Protein AF-A0A7S1YBS1-F1 (afdb_monomer)

Structure (mmCIF, N/CA/C/O backbone):
data_AF-A0A7S1YBS1-F1
#
_entry.id   AF-A0A7S1YBS1-F1
#
loop_
_atom_site.group_PDB
_atom_site.id
_atom_site.type_symbol
_atom_site.label_atom_id
_atom_site.label_alt_id
_atom_site.label_comp_id
_atom_site.label_asym_id
_atom_site.label_entity_id
_atom_site.label_seq_id
_atom_site.pdbx_PDB_ins_code
_atom_site.Cartn_x
_atom_site.Cartn_y
_atom_site.Cartn_z
_atom_site.occupancy
_atom_site.B_iso_or_equiv
_atom_site.auth_seq_id
_atom_site.auth_comp_id
_atom_site.auth_asym_id
_atom_site.auth_atom_id
_atom_site.pdbx_PDB_model_num
ATOM 1 N N . ASP A 1 1 ? -10.126 16.199 23.081 1.00 62.16 1 ASP A N 1
ATOM 2 C CA . ASP A 1 1 ? -11.192 16.786 23.922 1.00 62.16 1 ASP A CA 1
ATOM 3 C C . ASP A 1 1 ? -12.443 17.232 23.182 1.00 62.16 1 ASP A C 1
ATOM 5 O O . ASP A 1 1 ? -13.528 16.814 23.570 1.00 62.16 1 ASP A O 1
ATOM 9 N N . GLU A 1 2 ? -12.344 17.988 22.087 1.00 77.50 2 GLU A N 1
ATOM 10 C CA . GLU A 1 2 ? -13.529 18.513 21.382 1.00 77.50 2 GLU A CA 1
ATOM 11 C C . GLU A 1 2 ? -14.494 17.425 20.851 1.00 77.50 2 GLU A C 1
ATOM 13 O O . GLU A 1 2 ? -15.697 17.479 21.113 1.00 77.50 2 GLU A O 1
ATOM 18 N N . LEU A 1 3 ? -13.984 16.370 20.198 1.00 76.38 3 LEU A N 1
ATOM 19 C CA . LEU A 1 3 ? -14.810 15.254 19.695 1.00 76.38 3 LEU A CA 1
ATOM 20 C C . LEU A 1 3 ? -15.561 14.511 20.813 1.00 76.38 3 LEU A C 1
ATOM 22 O O . LEU A 1 3 ? -16.724 14.143 20.644 1.00 76.38 3 LEU A O 1
ATOM 26 N N . LEU A 1 4 ? -14.922 14.324 21.974 1.00 79.12 4 LEU A N 1
ATOM 27 C CA . LEU A 1 4 ? -15.530 13.677 23.143 1.00 79.12 4 LEU A CA 1
ATOM 28 C C . LEU A 1 4 ? -16.671 14.523 23.720 1.00 79.12 4 LEU A C 1
ATOM 30 O O . LEU A 1 4 ? -17.701 13.979 24.137 1.00 79.12 4 LEU A O 1
ATOM 34 N N . ALA A 1 5 ? -16.505 15.848 23.727 1.00 81.75 5 ALA A N 1
ATOM 35 C CA . ALA A 1 5 ? -17.531 16.780 24.173 1.00 81.75 5 ALA A CA 1
ATOM 36 C C . ALA A 1 5 ? -18.753 16.761 23.240 1.00 81.75 5 ALA A C 1
ATOM 38 O O . ALA A 1 5 ? -19.890 16.735 23.721 1.00 81.75 5 ALA A O 1
ATOM 39 N N . ILE A 1 6 ? -18.537 16.711 21.919 1.00 83.06 6 ILE A N 1
ATOM 40 C CA . ILE A 1 6 ? -19.622 16.617 20.929 1.00 83.06 6 ILE A CA 1
ATOM 41 C C . ILE A 1 6 ? -20.368 15.280 21.067 1.00 83.06 6 ILE A C 1
ATOM 43 O O . ILE A 1 6 ? -21.594 15.286 21.195 1.00 83.06 6 ILE A O 1
ATOM 47 N N . LEU A 1 7 ? -19.652 14.149 21.147 1.00 82.94 7 LEU A N 1
ATOM 48 C CA . LEU A 1 7 ? -20.238 12.817 21.386 1.00 82.94 7 LEU A CA 1
ATOM 49 C C . LEU A 1 7 ? -21.086 12.776 22.656 1.00 82.94 7 LEU A C 1
ATOM 51 O O . LEU A 1 7 ? -22.214 12.292 22.642 1.00 82.94 7 LEU A O 1
ATOM 55 N N . THR A 1 8 ? -20.563 13.318 23.757 1.00 84.69 8 THR A N 1
ATOM 56 C CA . THR A 1 8 ? -21.268 13.326 25.046 1.00 84.69 8 THR A CA 1
ATOM 57 C C . THR A 1 8 ? -22.555 14.144 24.978 1.00 84.69 8 THR A C 1
ATOM 59 O O . THR A 1 8 ? -23.583 13.722 25.507 1.00 84.69 8 THR A O 1
ATOM 62 N N . ARG A 1 9 ? -22.521 15.300 24.309 1.00 87.12 9 ARG A N 1
ATOM 63 C CA . ARG A 1 9 ? -23.701 16.147 24.108 1.00 87.12 9 ARG A CA 1
ATOM 64 C C . ARG A 1 9 ? -24.752 15.440 23.257 1.00 87.12 9 ARG A C 1
ATOM 66 O O . ARG A 1 9 ? -25.933 15.497 23.583 1.00 87.12 9 ARG A O 1
ATOM 73 N N . LYS A 1 10 ? -24.319 14.749 22.201 1.00 86.88 10 LYS A N 1
ATOM 74 C CA . LYS A 1 10 ? -25.218 14.054 21.281 1.00 86.88 10 LYS A CA 1
ATOM 75 C C . LYS A 1 10 ? -25.865 12.823 21.913 1.00 86.88 10 LYS A C 1
ATOM 77 O O . LYS A 1 10 ? -27.074 12.667 21.794 1.00 86.88 10 LYS A O 1
ATOM 82 N N . ALA A 1 11 ? -25.096 12.021 22.648 1.00 86.38 11 ALA A N 1
ATOM 83 C CA . ALA A 1 11 ? -25.620 10.889 23.407 1.00 86.38 11 ALA A CA 1
ATOM 84 C C . ALA A 1 11 ? -26.696 11.330 24.412 1.00 86.38 11 ALA A C 1
ATOM 86 O O . ALA A 1 11 ? -27.777 10.751 24.448 1.00 86.38 11 ALA A O 1
ATOM 87 N N . ARG A 1 12 ? -26.449 12.428 25.146 1.00 86.81 12 ARG A N 1
ATOM 88 C CA . ARG A 1 12 ? -27.447 13.028 26.049 1.00 86.81 12 ARG A CA 1
ATOM 89 C C . ARG A 1 12 ? -28.711 13.481 25.317 1.00 86.81 12 ARG A C 1
ATOM 91 O O . ARG A 1 12 ? -29.799 13.218 25.810 1.00 86.81 12 ARG A O 1
ATOM 98 N N . ALA A 1 13 ? -28.570 14.148 24.170 1.00 88.38 13 ALA A N 1
ATOM 99 C CA . ALA A 1 13 ? -29.709 14.615 23.375 1.00 88.38 13 ALA A CA 1
ATOM 100 C C . ALA A 1 13 ? -30.562 13.457 22.833 1.00 88.38 13 ALA A C 1
ATOM 102 O O . ALA A 1 13 ? -31.780 13.566 22.781 1.00 88.38 13 ALA A O 1
ATOM 103 N N . ASP A 1 14 ? -29.921 12.343 22.478 1.00 86.00 14 ASP A N 1
ATOM 104 C CA . ASP A 1 14 ? -30.593 11.140 21.986 1.00 86.00 14 ASP A CA 1
ATOM 105 C C . ASP A 1 14 ? -31.063 10.226 23.151 1.00 86.00 14 ASP A C 1
ATOM 107 O O . ASP A 1 14 ? -31.608 9.153 22.913 1.00 86.00 14 ASP A O 1
ATOM 111 N N . GLY A 1 15 ? -30.881 10.643 24.415 1.00 86.00 15 GLY A N 1
ATOM 112 C CA . GLY A 1 15 ? -31.365 9.932 25.606 1.00 86.00 15 GLY A CA 1
ATOM 113 C C . GLY A 1 15 ? -30.586 8.665 25.971 1.00 86.00 15 GLY A C 1
ATOM 114 O O . GLY A 1 15 ? -31.073 7.859 26.763 1.00 86.00 15 GLY A O 1
ATOM 115 N N . VAL A 1 16 ? -29.384 8.490 25.420 1.00 87.31 16 VAL A N 1
ATOM 116 C CA . VAL A 1 16 ? -28.576 7.274 25.558 1.00 87.31 16 VAL A CA 1
ATOM 117 C C . VAL A 1 16 ? -27.362 7.543 26.451 1.00 87.31 16 VAL A C 1
ATOM 119 O O . VAL A 1 16 ? -26.665 8.554 26.319 1.00 87.31 16 VAL A O 1
ATOM 122 N N . HIS A 1 17 ? -27.079 6.632 27.376 1.00 87.31 17 HIS A N 1
ATOM 123 C CA . HIS A 1 17 ? -25.844 6.623 28.138 1.00 87.31 17 HIS A CA 1
ATOM 124 C C . HIS A 1 17 ? -24.717 6.027 27.293 1.00 87.31 17 HIS A C 1
ATOM 126 O O . HIS A 1 17 ? -24.802 4.910 26.786 1.00 87.31 17 HIS A O 1
ATOM 132 N N . LEU A 1 18 ? -23.639 6.795 27.159 1.00 86.75 18 LEU A N 1
ATOM 133 C CA . LEU A 1 18 ? -22.456 6.404 26.409 1.00 86.75 18 LEU A CA 1
ATOM 134 C C . LEU A 1 18 ? -21.284 6.239 27.387 1.00 86.75 18 LEU A C 1
ATOM 136 O O . LEU A 1 18 ? -20.733 7.256 27.827 1.00 86.75 18 LEU A O 1
ATOM 140 N N . PRO A 1 19 ? -20.898 5.003 27.748 1.00 86.31 19 PRO A N 1
ATOM 141 C CA . PRO A 1 19 ? -19.772 4.747 28.638 1.00 86.31 19 PRO A CA 1
ATOM 142 C C . PRO A 1 19 ? -18.457 5.294 28.078 1.00 86.31 19 PRO A C 1
ATOM 144 O O . PRO A 1 19 ? -18.260 5.373 26.863 1.00 86.31 19 PRO A O 1
ATOM 147 N N . TRP A 1 20 ? -17.522 5.639 28.967 1.00 79.62 20 TRP A N 1
ATOM 148 C CA . TRP A 1 20 ? -16.216 6.196 28.588 1.00 79.62 20 TRP A CA 1
ATOM 149 C C . TRP A 1 20 ? -15.464 5.327 27.572 1.00 79.62 20 TRP A C 1
ATOM 151 O O . TRP A 1 20 ? -14.972 5.841 26.571 1.00 79.62 20 TRP A O 1
ATOM 161 N N . GLN A 1 21 ? -15.447 4.009 27.781 1.00 76.25 21 GLN A N 1
ATOM 162 C CA . GLN A 1 21 ? -14.775 3.056 26.894 1.00 76.25 21 GLN A CA 1
ATOM 163 C C . GLN A 1 21 ? -15.306 3.124 25.453 1.00 76.25 21 GLN A C 1
ATOM 165 O O . GLN A 1 21 ? -14.525 3.110 24.505 1.00 76.25 21 GLN A O 1
ATOM 170 N N . VAL A 1 22 ? -16.622 3.287 25.281 1.00 81.62 22 VAL A N 1
ATOM 171 C CA . VAL A 1 22 ? -17.248 3.4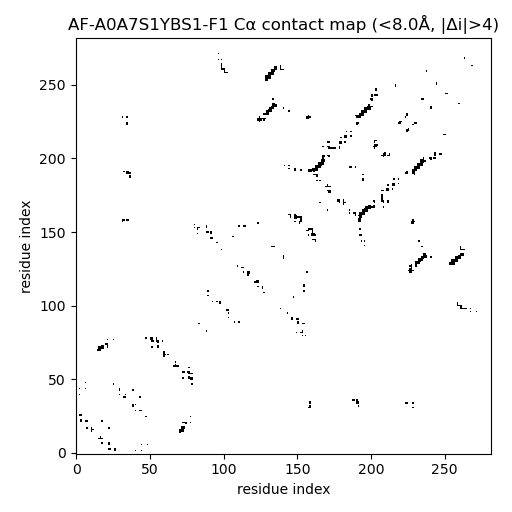26 23.959 1.00 81.62 22 VAL A CA 1
ATOM 172 C C . VAL A 1 22 ? -16.865 4.762 23.318 1.00 81.62 22 VAL A C 1
ATOM 174 O O . VAL A 1 22 ? -16.536 4.805 22.135 1.00 81.62 22 VAL A O 1
ATOM 177 N N . LYS A 1 23 ? -16.827 5.857 24.092 1.00 81.75 23 LYS A N 1
ATOM 178 C CA . LYS A 1 23 ? -16.381 7.169 23.586 1.00 81.75 23 LYS A CA 1
ATOM 179 C C . LYS A 1 23 ? -14.951 7.118 23.059 1.00 81.75 23 LYS A C 1
ATOM 181 O O . LYS A 1 23 ? -14.692 7.620 21.968 1.00 81.75 23 LYS A O 1
ATOM 186 N N . VAL A 1 24 ? -14.044 6.509 23.824 1.00 76.44 24 VAL A N 1
ATOM 187 C CA . VAL A 1 24 ? -12.638 6.343 23.434 1.00 76.44 24 VAL A CA 1
ATOM 188 C C . VAL A 1 24 ? -12.536 5.519 22.155 1.00 76.44 24 VAL A C 1
ATOM 190 O O . VAL A 1 24 ? -11.857 5.941 21.226 1.00 76.44 24 VAL A O 1
ATOM 193 N N . ALA A 1 25 ? -13.271 4.409 22.055 1.00 75.25 25 ALA A N 1
ATOM 194 C CA . ALA A 1 25 ? -13.264 3.561 20.866 1.00 75.25 25 ALA A CA 1
ATOM 195 C C . ALA A 1 25 ? -13.766 4.287 19.600 1.00 75.25 25 ALA A C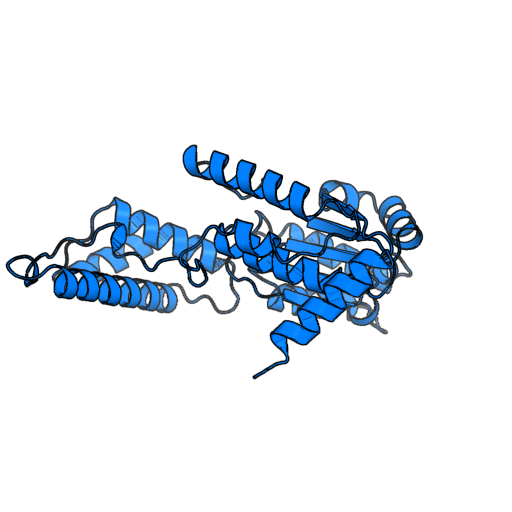 1
ATOM 197 O O . ALA A 1 25 ? -13.171 4.146 18.529 1.00 75.25 25 ALA A O 1
ATOM 198 N N . ILE A 1 26 ? -14.820 5.108 19.708 1.00 79.31 26 ILE A N 1
ATOM 199 C CA . ILE A 1 26 ? -15.309 5.927 18.583 1.00 79.31 26 ILE A CA 1
ATOM 200 C C . ILE A 1 26 ? -14.245 6.946 18.165 1.00 79.31 26 ILE A C 1
ATOM 202 O O . ILE A 1 26 ? -13.973 7.107 16.975 1.00 79.31 26 ILE A O 1
ATOM 206 N N . VAL A 1 27 ? -13.624 7.628 19.130 1.00 77.69 27 VAL A N 1
ATOM 207 C CA . VAL A 1 27 ? -12.604 8.647 18.853 1.00 77.69 27 VAL A CA 1
ATOM 208 C C . VAL A 1 27 ? -11.340 8.037 18.247 1.00 77.69 27 VAL A C 1
ATOM 210 O O . VAL A 1 27 ? -10.827 8.598 17.285 1.00 77.69 27 VAL A O 1
ATOM 213 N N . ASP A 1 28 ? -10.877 6.883 18.729 1.00 71.81 28 ASP A N 1
ATOM 214 C CA . ASP A 1 28 ? -9.731 6.163 18.155 1.00 71.81 28 ASP A CA 1
ATOM 215 C C . ASP A 1 28 ? -9.992 5.753 16.695 1.00 71.81 28 ASP A C 1
ATOM 217 O O . ASP A 1 28 ? -9.158 5.945 15.807 1.00 71.81 28 ASP A O 1
ATOM 221 N N . ARG A 1 29 ? -11.208 5.280 16.395 1.00 72.44 29 ARG A N 1
ATOM 222 C CA . ARG A 1 29 ? -11.609 4.939 15.023 1.00 72.44 29 ARG A CA 1
ATOM 223 C C . ARG A 1 29 ? -11.658 6.162 14.108 1.00 72.44 29 ARG A C 1
ATOM 225 O O . ARG A 1 29 ? -11.230 6.095 12.956 1.00 72.44 29 ARG A O 1
ATOM 232 N N . LEU A 1 30 ? -12.161 7.286 14.611 1.00 75.50 30 LEU A N 1
ATOM 233 C CA . LEU A 1 30 ? -12.166 8.551 13.877 1.00 75.50 30 LEU A CA 1
ATOM 234 C C . LEU A 1 30 ? -10.751 9.095 13.673 1.00 75.50 30 LEU A C 1
ATOM 236 O O . LEU A 1 30 ? -10.461 9.622 12.603 1.00 75.50 30 LEU A O 1
ATOM 240 N N . ALA A 1 31 ? -9.859 8.926 14.650 1.00 69.31 31 ALA A N 1
ATOM 241 C CA . ALA A 1 31 ? -8.457 9.307 14.531 1.00 69.31 31 ALA A CA 1
ATOM 242 C C . ALA A 1 31 ? -7.748 8.530 13.413 1.00 69.31 31 ALA A C 1
ATOM 244 O O . ALA A 1 31 ? -6.988 9.123 12.655 1.00 69.31 31 ALA A O 1
ATOM 245 N N . LYS A 1 32 ? -8.064 7.243 13.233 1.00 66.12 32 LYS A N 1
ATOM 246 C CA . LYS A 1 32 ? -7.577 6.447 12.091 1.00 66.12 32 LYS A CA 1
ATOM 247 C C . LYS A 1 32 ? -8.149 6.943 10.759 1.00 66.12 32 LYS A C 1
ATOM 249 O O . LYS A 1 32 ? -7.413 7.104 9.794 1.00 66.12 32 LYS A O 1
ATOM 254 N N . ARG A 1 33 ? -9.441 7.290 10.717 1.00 69.12 33 ARG A N 1
ATOM 255 C CA . ARG A 1 33 ? -10.090 7.862 9.520 1.00 69.12 33 ARG A CA 1
ATOM 256 C C . ARG A 1 33 ? -9.636 9.282 9.171 1.00 69.12 33 ARG A C 1
ATOM 258 O O . ARG A 1 33 ? -9.811 9.678 8.024 1.00 69.12 33 ARG A O 1
ATOM 265 N N . ARG A 1 34 ? -8.996 10.026 10.085 1.00 66.31 34 ARG A N 1
ATOM 266 C CA . ARG A 1 34 ? -8.305 11.293 9.750 1.00 66.31 34 ARG A CA 1
ATOM 267 C C . ARG A 1 34 ? -7.212 11.107 8.700 1.00 66.31 34 ARG A C 1
ATOM 269 O O . ARG A 1 34 ? -6.796 12.080 8.076 1.00 66.31 34 ARG A O 1
ATOM 276 N N . ALA A 1 35 ? -6.743 9.878 8.499 1.00 61.62 35 ALA A N 1
ATOM 277 C CA . ALA A 1 35 ? -5.847 9.549 7.409 1.00 61.62 35 ALA A CA 1
ATOM 278 C C . ALA A 1 35 ? -6.536 9.543 6.033 1.00 61.62 35 ALA A C 1
ATOM 280 O O . ALA A 1 35 ? -5.821 9.422 5.061 1.00 61.62 35 ALA A O 1
ATOM 281 N N . LEU A 1 36 ? -7.858 9.691 5.892 1.00 63.34 36 LEU A N 1
ATOM 282 C CA . LEU A 1 36 ? -8.529 9.670 4.583 1.00 63.34 36 LEU A CA 1
ATOM 283 C C . LEU A 1 36 ? -8.667 11.077 3.957 1.00 63.34 36 LEU A C 1
ATOM 285 O O . LEU A 1 36 ? -8.818 12.062 4.693 1.00 63.34 36 LEU A O 1
ATOM 289 N N . PRO A 1 37 ? -8.677 11.198 2.612 1.00 49.16 37 PRO A N 1
ATOM 290 C CA . PRO A 1 37 ? -9.049 12.432 1.917 1.00 49.16 37 PRO A CA 1
ATOM 291 C C . PRO A 1 37 ? -10.477 12.868 2.281 1.00 49.16 37 PRO A C 1
ATOM 293 O O . PRO A 1 37 ? -11.350 12.035 2.515 1.00 49.16 37 PRO A O 1
ATOM 296 N N . HIS A 1 38 ? -10.730 14.180 2.337 1.00 51.81 38 HIS A N 1
ATOM 297 C CA . HIS A 1 38 ? -12.045 14.767 2.661 1.00 51.81 38 HIS A CA 1
ATOM 298 C C . HIS A 1 38 ? -12.627 14.408 4.044 1.00 51.81 38 HIS A C 1
ATOM 300 O O . HIS A 1 38 ? -13.826 14.580 4.280 1.00 51.81 38 HIS A O 1
ATOM 306 N N . PHE A 1 39 ? -11.804 13.956 4.996 1.00 55.44 39 PHE A N 1
ATOM 307 C CA . PHE A 1 39 ? -12.265 13.689 6.357 1.00 55.44 39 PHE A CA 1
ATOM 308 C C . PHE A 1 39 ? -12.718 14.976 7.075 1.00 55.44 39 PHE A C 1
ATOM 310 O O . PHE A 1 39 ? -11.913 15.764 7.573 1.00 55.44 39 PHE A O 1
ATOM 317 N N . GLY A 1 40 ? -14.034 15.170 7.178 1.00 60.03 40 GLY A N 1
ATOM 318 C CA . GLY A 1 40 ? -14.641 16.207 8.010 1.00 60.03 40 GLY A CA 1
ATOM 319 C C . GLY A 1 40 ? -14.896 15.697 9.430 1.00 60.03 40 GLY A C 1
ATOM 320 O O . GLY A 1 40 ? -15.735 14.815 9.616 1.00 60.03 40 GLY A O 1
ATOM 321 N N . ASN A 1 41 ? -14.227 16.281 10.437 1.00 66.12 41 ASN A N 1
ATOM 322 C CA . ASN A 1 41 ? -14.345 15.882 11.854 1.00 66.12 41 ASN A CA 1
ATOM 323 C C . ASN A 1 41 ? -15.814 15.745 12.313 1.00 66.12 41 ASN A C 1
ATOM 325 O O . ASN A 1 41 ? -16.154 14.781 12.992 1.00 66.12 41 ASN A O 1
ATOM 329 N N . ALA A 1 42 ? -16.687 16.683 11.924 1.00 66.31 42 ALA A N 1
ATOM 330 C CA . ALA A 1 42 ? -18.099 16.669 12.305 1.00 66.31 42 ALA A CA 1
ATOM 331 C C . ALA A 1 42 ? -18.920 15.629 11.522 1.00 66.31 42 ALA A C 1
ATOM 333 O O . ALA A 1 42 ? -19.663 14.865 12.129 1.00 66.31 42 ALA A O 1
ATOM 334 N N . GLY A 1 43 ? -18.762 15.552 10.196 1.00 69.94 43 GLY A N 1
ATOM 335 C CA . GLY A 1 43 ? -19.500 14.599 9.359 1.00 69.94 43 GLY A CA 1
ATOM 336 C C . GLY A 1 43 ? -19.177 13.147 9.711 1.00 69.94 43 GLY A C 1
ATOM 337 O O . GLY A 1 43 ? -20.080 12.352 9.953 1.00 69.94 43 GLY A O 1
ATOM 338 N N . ALA A 1 44 ? -17.892 12.822 9.857 1.00 73.19 44 ALA A N 1
ATOM 339 C CA . ALA A 1 44 ? -17.461 11.476 10.215 1.00 73.19 44 ALA A CA 1
ATOM 340 C C . ALA A 1 44 ? -17.916 11.061 11.623 1.00 73.19 44 ALA A C 1
ATOM 342 O O . ALA A 1 44 ? -18.304 9.910 11.827 1.00 73.19 44 ALA A O 1
ATOM 343 N N . LEU A 1 45 ? -17.914 11.996 12.581 1.00 79.31 45 LEU A N 1
ATOM 344 C CA . LEU A 1 45 ? -18.461 11.778 13.921 1.00 79.31 45 LEU A CA 1
ATOM 345 C C . LEU A 1 45 ? -19.960 11.467 13.871 1.00 79.31 45 LEU A C 1
ATOM 347 O O . LEU A 1 45 ? -20.422 10.568 14.570 1.00 79.31 45 LEU A O 1
ATOM 351 N N . MET A 1 46 ? -20.710 12.189 13.036 1.00 78.38 46 MET A N 1
ATOM 352 C CA . MET A 1 46 ? -22.151 11.989 12.874 1.00 78.38 46 MET A CA 1
ATOM 353 C C . MET A 1 46 ? -22.470 10.655 12.201 1.00 78.38 46 MET A C 1
ATOM 355 O O . MET A 1 46 ? -23.390 9.971 12.649 1.00 78.38 46 MET A O 1
ATOM 359 N N . THR A 1 47 ? -21.695 10.248 11.194 1.00 78.94 47 THR A N 1
ATOM 360 C CA . THR A 1 47 ? -21.810 8.915 10.586 1.00 78.94 47 THR A CA 1
ATOM 361 C C . THR A 1 47 ? -21.523 7.829 11.618 1.00 78.94 47 THR A C 1
ATOM 363 O O . THR A 1 47 ? -22.380 6.985 11.859 1.00 78.94 47 THR A O 1
ATOM 366 N N . ALA A 1 48 ? -20.387 7.916 12.322 1.00 79.94 48 ALA A N 1
ATOM 367 C CA . ALA A 1 48 ? -20.012 6.941 13.346 1.00 79.94 48 ALA A CA 1
ATOM 368 C C . ALA A 1 48 ? -21.057 6.844 14.471 1.00 79.94 48 ALA A C 1
ATOM 370 O O . ALA A 1 48 ? -21.403 5.749 14.903 1.00 79.94 48 ALA A O 1
ATOM 371 N N . TRP A 1 49 ? -21.605 7.975 14.924 1.00 85.31 49 TRP A N 1
ATOM 372 C CA . TRP A 1 49 ? -22.685 7.985 15.910 1.00 85.31 49 TRP A CA 1
ATOM 373 C C . TRP A 1 49 ? -23.981 7.365 15.369 1.00 85.31 49 TRP A C 1
ATOM 375 O O . TRP A 1 49 ? -24.667 6.635 16.082 1.00 85.31 49 TRP A O 1
ATOM 385 N N . SER A 1 50 ? -24.322 7.634 14.109 1.00 83.00 50 SER A N 1
ATOM 386 C CA . SER A 1 50 ? -25.513 7.065 13.468 1.00 83.00 50 SER A CA 1
ATOM 387 C C . SER A 1 50 ? -25.407 5.547 13.320 1.00 83.00 50 SER A C 1
ATOM 389 O O . SER A 1 50 ? -26.387 4.845 13.568 1.00 83.00 50 SER A O 1
ATOM 391 N N . ASP A 1 51 ? -24.216 5.035 13.004 1.00 82.62 51 ASP A N 1
ATOM 392 C CA . ASP A 1 51 ? -23.938 3.599 12.957 1.00 82.62 51 ASP A CA 1
ATOM 393 C C . ASP A 1 51 ? -24.084 2.942 14.332 1.00 82.62 51 ASP A C 1
ATOM 395 O O . ASP A 1 51 ? -24.741 1.907 14.449 1.00 82.62 51 ASP A O 1
ATOM 399 N N . VAL A 1 52 ? -23.543 3.578 15.379 1.00 86.19 52 VAL A N 1
ATOM 400 C CA . VAL A 1 52 ? -23.667 3.095 16.763 1.00 86.19 52 VAL A CA 1
ATOM 401 C C . VAL A 1 52 ? -25.125 2.994 17.186 1.00 86.19 52 VAL A C 1
ATOM 403 O O . VAL A 1 52 ? -25.553 1.982 17.735 1.00 86.19 52 VAL A O 1
ATOM 406 N N . LYS A 1 53 ? -25.930 4.014 16.877 1.00 86.88 53 LYS A N 1
ATOM 407 C CA . LYS A 1 53 ? -27.369 3.981 17.160 1.00 86.88 53 LYS A CA 1
ATOM 408 C C . LYS A 1 53 ? -28.089 2.873 16.409 1.00 86.88 53 LYS A C 1
ATOM 410 O O . LYS A 1 53 ? -28.947 2.213 16.991 1.00 86.88 53 LYS A O 1
ATOM 415 N N . ARG A 1 54 ? -27.751 2.670 15.131 1.00 83.44 54 ARG A N 1
ATOM 416 C CA . ARG A 1 54 ? -28.345 1.609 14.310 1.00 83.44 54 ARG A CA 1
ATOM 417 C C . ARG A 1 54 ? -28.088 0.239 14.932 1.00 83.44 54 ARG A C 1
ATOM 419 O O . ARG A 1 54 ? -29.020 -0.547 15.063 1.00 83.44 54 ARG A O 1
ATOM 426 N N . GLN A 1 55 ? -26.854 -0.035 15.346 1.00 83.25 55 GLN A N 1
ATOM 427 C CA . GLN A 1 55 ? -26.508 -1.316 15.960 1.00 83.25 55 GLN A CA 1
ATOM 428 C C . GLN A 1 55 ? -27.083 -1.496 17.359 1.00 83.25 55 GLN A C 1
ATOM 430 O O . GLN A 1 55 ? -27.615 -2.564 17.648 1.00 83.25 55 GLN A O 1
ATOM 435 N N . HIS A 1 56 ? -27.044 -0.451 18.187 1.00 85.38 56 HIS A N 1
ATOM 436 C CA . HIS A 1 56 ? -27.682 -0.471 19.496 1.00 85.38 56 HIS A CA 1
ATOM 437 C C . HIS A 1 56 ? -29.167 -0.816 19.358 1.00 85.38 56 HIS A C 1
ATOM 439 O O . HIS A 1 56 ? -29.634 -1.780 19.951 1.00 85.38 56 HIS A O 1
ATOM 445 N N . SER A 1 57 ? -29.889 -0.131 18.465 1.00 84.00 57 SER A N 1
ATOM 446 C CA . SER A 1 57 ? -31.296 -0.434 18.186 1.00 84.00 57 SER A CA 1
ATOM 447 C C . SER A 1 57 ? -31.509 -1.869 17.691 1.00 84.00 57 SER A C 1
ATOM 449 O O . SER A 1 57 ? -32.433 -2.529 18.160 1.00 84.00 57 SER A O 1
ATOM 451 N N . ALA A 1 58 ? -30.655 -2.376 16.795 1.00 82.81 58 ALA A N 1
ATOM 452 C CA . ALA A 1 58 ? -30.734 -3.758 16.321 1.00 82.81 58 ALA A CA 1
ATOM 453 C C . ALA A 1 58 ? -30.540 -4.778 17.459 1.00 82.81 58 ALA A C 1
ATOM 455 O O . ALA A 1 58 ? -31.263 -5.772 17.516 1.00 82.81 58 ALA A O 1
ATOM 456 N N . ARG A 1 59 ? -29.624 -4.512 18.401 1.00 83.56 59 ARG A N 1
ATOM 457 C CA . ARG A 1 59 ? -29.416 -5.345 19.594 1.00 83.56 59 ARG A CA 1
ATOM 458 C C . ARG A 1 59 ? -30.652 -5.370 20.493 1.00 83.56 59 ARG A C 1
ATOM 460 O O . ARG A 1 59 ? -31.048 -6.445 20.933 1.00 83.56 59 ARG A O 1
ATOM 467 N N . LEU A 1 60 ? -31.270 -4.212 20.745 1.00 83.81 60 LEU A N 1
ATOM 468 C CA . LEU A 1 60 ? -32.482 -4.121 21.573 1.00 83.81 60 LEU A CA 1
ATOM 469 C C . LEU A 1 60 ? -33.650 -4.898 20.949 1.00 83.81 60 LEU A C 1
ATOM 471 O O . LEU A 1 60 ? -34.397 -5.564 21.660 1.00 83.81 60 LEU A O 1
ATOM 475 N N . LEU A 1 61 ? -33.780 -4.848 19.619 1.00 81.81 61 LEU A N 1
ATOM 476 C CA . LEU A 1 61 ? -34.808 -5.585 18.880 1.00 81.81 61 LEU A CA 1
ATOM 477 C C . LEU A 1 61 ? -34.575 -7.103 18.905 1.00 81.81 61 LEU A C 1
ATOM 479 O O . LEU A 1 61 ? -35.531 -7.860 19.046 1.00 81.81 61 LEU A O 1
ATOM 483 N N . ALA A 1 62 ? -33.320 -7.550 18.803 1.00 79.69 62 ALA A N 1
ATOM 484 C CA . ALA A 1 62 ? -32.966 -8.969 18.851 1.00 79.69 62 ALA A CA 1
ATOM 485 C C . ALA A 1 62 ? -33.094 -9.591 20.259 1.00 79.69 62 ALA A C 1
ATOM 487 O O . ALA A 1 62 ? -33.230 -10.805 20.375 1.00 79.69 62 ALA A O 1
ATOM 488 N N . GLY A 1 63 ? -33.041 -8.776 21.320 1.00 71.81 63 GLY A N 1
ATOM 489 C CA . GLY A 1 63 ? -33.015 -9.235 22.713 1.00 71.81 63 GLY A CA 1
ATOM 490 C C . GLY A 1 63 ? -34.351 -9.706 23.310 1.00 71.81 63 GLY A C 1
ATOM 491 O O . GLY A 1 63 ? -34.308 -10.429 24.294 1.00 71.81 63 GLY A O 1
ATOM 492 N N . GLY A 1 64 ? -35.505 -9.339 22.732 1.00 54.59 64 GLY A N 1
ATOM 493 C CA . GLY A 1 64 ? -36.851 -9.785 23.146 1.00 54.59 64 GLY A CA 1
ATOM 494 C C . GLY A 1 64 ? -37.272 -9.477 24.603 1.00 54.59 64 GLY A C 1
ATOM 495 O O . GLY A 1 64 ? -36.921 -10.212 25.515 1.00 54.59 64 GLY A O 1
ATOM 496 N N . GLY A 1 65 ? -38.133 -8.464 24.811 1.00 63.09 65 GLY A N 1
ATOM 497 C CA . GLY A 1 65 ? -38.719 -8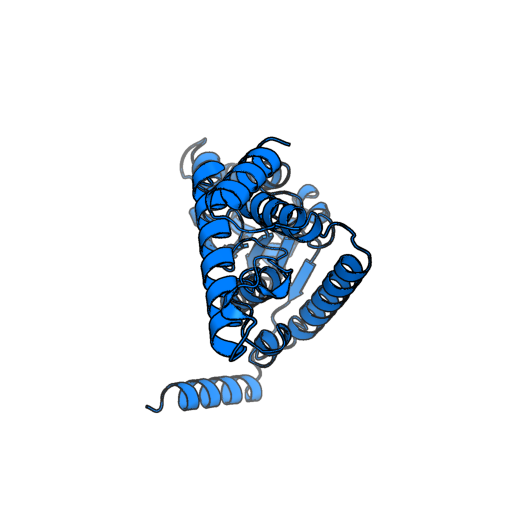.101 26.125 1.00 63.09 65 GLY A CA 1
ATOM 498 C C . GLY A 1 65 ? -37.758 -7.374 27.087 1.00 63.09 65 GLY A C 1
ATOM 499 O O . GLY A 1 65 ? -36.564 -7.617 27.019 1.00 63.09 65 GLY A O 1
ATOM 500 N N . ASP A 1 66 ? -38.292 -6.461 27.927 1.00 54.12 66 ASP A N 1
ATOM 501 C CA . ASP A 1 66 ? -37.706 -5.531 28.947 1.00 54.12 66 ASP A CA 1
ATOM 502 C C . ASP A 1 66 ? -36.399 -4.758 28.612 1.00 54.12 66 ASP A C 1
ATOM 504 O O . ASP A 1 66 ? -36.221 -3.607 29.007 1.00 54.12 66 ASP A O 1
ATOM 508 N N . GLY A 1 67 ? -35.521 -5.308 27.775 1.00 53.91 67 GLY A N 1
ATOM 509 C CA . GLY A 1 67 ? -34.358 -4.665 27.173 1.00 53.91 67 GLY A CA 1
ATOM 510 C C . GLY A 1 67 ? -34.688 -3.619 26.106 1.00 53.91 67 GLY A C 1
ATOM 511 O O . GLY A 1 67 ? -33.788 -2.909 25.689 1.00 53.91 67 GLY A O 1
ATOM 512 N N . ALA A 1 68 ? -35.951 -3.434 25.702 1.00 57.41 68 ALA A N 1
ATOM 513 C CA . ALA A 1 68 ? -36.351 -2.374 24.759 1.00 57.41 68 ALA A CA 1
ATOM 514 C C . ALA A 1 68 ? -36.081 -0.944 25.286 1.00 57.41 68 ALA A C 1
ATOM 516 O O . ALA A 1 68 ? -36.116 0.020 24.521 1.00 57.41 68 ALA A O 1
ATOM 517 N N . LEU A 1 69 ? -35.811 -0.814 26.589 1.00 64.88 69 LEU A N 1
ATOM 518 C CA . LEU A 1 69 ? -35.504 0.436 27.283 1.00 64.88 69 LEU A CA 1
ATOM 519 C C . LEU A 1 69 ? -34.035 0.543 27.724 1.00 64.88 69 LEU A C 1
ATOM 521 O O . LEU A 1 69 ? -33.699 1.508 28.415 1.00 64.88 69 LEU A O 1
ATOM 525 N N . ASP A 1 70 ? -33.161 -0.406 27.362 1.00 77.94 70 ASP A N 1
ATOM 526 C CA . ASP A 1 70 ? -31.737 -0.305 27.694 1.00 77.94 70 ASP A CA 1
ATOM 527 C C . ASP A 1 70 ? -31.131 0.914 26.988 1.00 77.94 70 ASP A C 1
ATOM 529 O O . ASP A 1 70 ? -31.030 0.982 25.768 1.00 77.94 70 ASP A O 1
ATOM 533 N N . ARG A 1 71 ? -30.759 1.910 27.797 1.00 81.81 71 ARG A N 1
ATOM 534 C CA . ARG A 1 71 ? -30.137 3.159 27.351 1.00 81.81 71 ARG A CA 1
ATOM 535 C C . ARG A 1 71 ? -28.616 3.069 27.352 1.00 81.81 71 ARG A C 1
ATOM 537 O O . ARG A 1 71 ? -27.981 4.083 27.092 1.00 81.81 71 ARG A O 1
ATOM 544 N N . ASN A 1 72 ? -28.005 1.936 27.693 1.00 85.38 72 ASN A N 1
ATOM 545 C CA . ASN A 1 72 ? -26.554 1.810 27.754 1.00 85.38 72 ASN A CA 1
ATOM 546 C C . ASN A 1 72 ? -25.992 1.284 26.432 1.00 85.38 72 ASN A C 1
ATOM 548 O O . ASN A 1 72 ? -26.070 0.093 26.114 1.00 85.38 72 ASN A O 1
ATOM 552 N N . VAL A 1 73 ? -25.320 2.165 25.690 1.00 84.62 73 VAL A N 1
ATOM 553 C CA . VAL A 1 73 ? -24.468 1.716 24.585 1.00 84.62 73 VAL A CA 1
ATOM 554 C C . VAL A 1 73 ? -23.327 0.890 25.161 1.00 84.62 73 VAL A C 1
ATOM 556 O O . VAL A 1 73 ? -22.691 1.292 26.135 1.00 84.62 73 VAL A O 1
ATOM 559 N N . SER A 1 74 ? -23.018 -0.235 24.535 1.00 83.81 74 SER A N 1
ATOM 560 C CA . SER A 1 74 ? -21.841 -1.031 24.873 1.00 83.81 74 SER A CA 1
ATOM 561 C C . SER A 1 74 ? -20.905 -1.154 23.673 1.00 83.81 74 SER A C 1
ATOM 563 O O . SER A 1 74 ? -21.220 -0.727 22.563 1.00 83.81 74 SER A O 1
ATOM 565 N N . LEU A 1 75 ? -19.731 -1.748 23.887 1.00 74.56 75 LEU A N 1
ATOM 566 C CA . LEU A 1 75 ? -18.759 -1.966 22.815 1.00 74.56 75 LEU A CA 1
ATOM 567 C C . LEU A 1 75 ? -19.302 -2.853 21.683 1.00 74.56 75 LEU A C 1
ATOM 569 O O . LEU A 1 75 ? -18.806 -2.738 20.567 1.00 74.56 75 LEU A O 1
ATOM 573 N N . VAL A 1 76 ? -20.319 -3.689 21.934 1.00 76.94 76 VAL A N 1
ATOM 574 C CA . VAL A 1 76 ? -20.928 -4.522 20.880 1.00 76.94 76 VAL A CA 1
ATOM 575 C C . VAL A 1 76 ? -21.812 -3.726 19.915 1.00 76.94 76 VAL A C 1
ATOM 577 O O . VAL A 1 76 ? -22.140 -4.233 18.849 1.00 76.94 76 VAL A O 1
ATOM 580 N N . ASP A 1 77 ? -22.177 -2.491 20.277 1.00 81.50 77 ASP A N 1
ATOM 581 C CA . ASP A 1 77 ? -22.951 -1.579 19.424 1.00 81.50 77 ASP A CA 1
ATOM 582 C C . ASP A 1 77 ? -22.056 -0.713 18.533 1.00 81.50 77 ASP A C 1
ATOM 584 O O . ASP A 1 77 ? -22.542 0.157 17.813 1.00 81.50 77 ASP A O 1
ATOM 588 N N . LEU A 1 78 ? -20.734 -0.865 18.629 1.00 74.75 78 LEU A N 1
ATOM 589 C CA . LEU A 1 78 ? -19.829 -0.204 17.703 1.00 74.75 78 LEU A CA 1
ATOM 590 C C . LEU A 1 78 ? -19.857 -0.959 16.380 1.00 74.75 78 LEU A C 1
ATOM 592 O O . LEU A 1 78 ? -19.616 -2.171 16.416 1.00 74.75 78 LEU A O 1
ATOM 596 N N . PRO A 1 79 ? -20.065 -0.269 15.231 1.00 64.19 79 PRO A N 1
ATOM 597 C CA . PRO A 1 79 ? -20.069 -0.910 13.922 1.00 64.19 79 PRO A CA 1
ATOM 598 C C . PRO A 1 79 ? -18.919 -1.897 13.846 1.00 64.19 79 PRO A C 1
ATOM 600 O O . PRO A 1 79 ? -17.775 -1.510 14.094 1.00 64.19 79 PRO A O 1
ATOM 603 N N . GLN A 1 80 ? -19.180 -3.166 13.528 1.00 58.34 80 GLN A N 1
ATOM 604 C CA . GLN A 1 80 ? -18.070 -4.051 13.177 1.00 58.34 80 GLN A CA 1
ATOM 605 C C . GLN A 1 80 ? -17.320 -3.373 12.017 1.00 58.34 80 GLN A C 1
ATOM 607 O O . GLN A 1 80 ? -17.910 -2.566 11.292 1.00 58.34 80 GLN A O 1
ATOM 612 N N . ARG A 1 81 ? -15.989 -3.515 11.939 1.00 54.06 81 ARG A N 1
ATOM 613 C CA . ARG A 1 81 ? -15.210 -2.831 10.888 1.00 54.06 81 ARG A CA 1
ATOM 614 C C . ARG A 1 81 ? -15.890 -3.074 9.539 1.00 54.06 81 ARG A C 1
ATOM 616 O O . ARG A 1 81 ? -16.264 -4.211 9.270 1.00 54.06 81 ARG A O 1
ATOM 623 N N . ASP A 1 82 ? -16.087 -2.023 8.742 1.00 42.31 82 ASP A N 1
ATOM 624 C CA . ASP A 1 82 ? -16.546 -2.197 7.363 1.00 42.31 82 ASP A CA 1
ATOM 625 C C . ASP A 1 82 ? -15.545 -3.178 6.720 1.00 42.31 82 ASP A C 1
ATOM 627 O O . ASP A 1 82 ? -14.346 -2.926 6.763 1.00 42.31 82 ASP A O 1
ATOM 631 N N . GLY A 1 83 ? -15.983 -4.364 6.291 1.00 41.06 83 GLY A N 1
ATOM 632 C CA . GLY A 1 83 ? -15.080 -5.406 5.773 1.00 41.06 83 GLY A CA 1
ATOM 633 C C . GLY A 1 83 ? -14.477 -6.388 6.793 1.00 41.06 83 GLY A C 1
ATOM 634 O O . GLY A 1 83 ? -13.738 -7.285 6.391 1.00 41.06 83 GLY A O 1
ATOM 635 N N . ALA A 1 84 ? -14.821 -6.324 8.084 1.00 41.94 84 ALA A N 1
ATOM 636 C CA . ALA A 1 84 ? -14.745 -7.515 8.928 1.00 41.94 84 ALA A CA 1
ATOM 637 C C . ALA A 1 84 ? -15.886 -8.442 8.501 1.00 41.94 84 ALA A C 1
ATOM 639 O O . ALA A 1 84 ? -16.964 -8.449 9.095 1.00 41.94 84 ALA A O 1
ATOM 640 N N . ALA A 1 85 ? -15.665 -9.194 7.420 1.00 40.88 85 ALA A N 1
ATOM 641 C CA . ALA A 1 85 ? -16.440 -10.395 7.167 1.00 40.88 85 ALA A CA 1
ATOM 642 C C . ALA A 1 85 ? -16.506 -11.198 8.476 1.00 40.88 85 ALA A C 1
ATOM 644 O O . ALA A 1 85 ? -15.549 -11.195 9.253 1.00 40.88 85 ALA A O 1
ATOM 645 N N . ALA A 1 86 ? -17.623 -11.871 8.733 1.00 46.56 86 ALA A N 1
ATOM 646 C CA . ALA A 1 86 ? -17.860 -12.669 9.937 1.00 46.56 86 ALA A CA 1
ATOM 647 C C . ALA A 1 86 ? -16.939 -13.917 10.068 1.00 46.56 86 ALA A C 1
ATOM 649 O O . ALA A 1 86 ? -17.331 -14.916 10.661 1.00 46.56 86 ALA A O 1
ATOM 650 N N . GLY A 1 87 ? -15.719 -13.876 9.521 1.00 58.47 87 GLY A N 1
ATOM 651 C CA . GLY A 1 87 ? -14.714 -14.936 9.503 1.00 58.47 87 GLY A CA 1
ATOM 652 C C . GLY A 1 87 ? -13.308 -14.417 9.826 1.00 58.47 87 GLY A C 1
ATOM 653 O O . GLY A 1 87 ? -13.087 -13.218 9.996 1.00 58.47 87 GLY A O 1
ATOM 654 N N . ASP A 1 88 ? -12.343 -15.332 9.944 1.00 70.69 88 ASP A N 1
ATOM 655 C CA . ASP A 1 88 ? -10.939 -14.982 10.183 1.00 70.69 88 ASP A CA 1
ATOM 656 C C . ASP A 1 88 ? -10.406 -14.151 9.001 1.00 70.69 88 ASP A C 1
ATOM 658 O O . ASP A 1 88 ? -10.411 -14.657 7.881 1.00 70.69 88 ASP A O 1
ATOM 662 N N . PRO A 1 89 ? -9.903 -12.919 9.206 1.00 71.75 89 PRO A N 1
ATOM 663 C CA . PRO A 1 89 ? -9.214 -12.149 8.171 1.00 71.75 89 PRO A CA 1
ATOM 664 C C . PRO A 1 89 ? -8.160 -12.915 7.370 1.00 71.75 89 PRO A C 1
ATOM 666 O O . PRO A 1 89 ? -7.930 -12.623 6.200 1.00 71.75 89 PRO A O 1
ATOM 669 N N . LEU A 1 90 ? -7.518 -13.905 7.995 1.00 77.12 90 LEU A N 1
ATOM 670 C CA . LEU A 1 90 ? -6.523 -14.746 7.338 1.00 77.12 90 LEU A CA 1
ATOM 671 C C . LEU A 1 90 ? -7.115 -15.645 6.250 1.00 77.12 90 LEU A C 1
ATOM 673 O O . LEU A 1 90 ? -6.365 -16.057 5.372 1.00 77.12 90 LEU A O 1
ATOM 677 N N . SER A 1 91 ? -8.430 -15.878 6.246 1.00 78.88 91 SER A N 1
ATOM 678 C CA . SER A 1 91 ? -9.112 -16.608 5.169 1.00 78.88 91 SER A CA 1
ATOM 679 C C . SER A 1 91 ? -8.974 -15.924 3.806 1.00 78.88 91 SER A C 1
ATOM 681 O O . SER A 1 91 ? -8.955 -16.590 2.777 1.00 78.88 91 SER A O 1
ATOM 683 N N . LEU A 1 92 ? -8.739 -14.604 3.771 1.00 72.75 92 LEU A N 1
ATOM 684 C CA . LEU A 1 92 ? -8.426 -13.874 2.534 1.00 72.75 92 LEU A CA 1
ATOM 685 C C . LEU A 1 92 ? -7.148 -14.391 1.841 1.00 72.75 92 LEU A C 1
ATOM 687 O O . LEU A 1 92 ? -6.944 -14.155 0.641 1.00 72.75 92 LEU A O 1
ATOM 691 N N . LEU A 1 93 ? -6.282 -15.076 2.595 1.00 74.50 93 LEU A N 1
ATOM 692 C CA . LEU A 1 93 ? -5.047 -15.692 2.118 1.00 74.50 93 LEU A CA 1
ATOM 693 C C . LEU A 1 93 ? -5.244 -17.123 1.620 1.00 74.50 93 LEU A C 1
ATOM 695 O O . LEU A 1 93 ? -4.382 -17.600 0.889 1.00 74.50 93 LEU A O 1
ATOM 699 N N . ASP A 1 94 ? -6.343 -17.793 1.967 1.00 73.06 94 ASP A N 1
ATOM 700 C CA . ASP A 1 94 ? -6.601 -19.175 1.531 1.00 73.06 94 ASP A CA 1
ATOM 701 C C . ASP A 1 94 ? -6.756 -19.244 0.008 1.00 73.06 94 ASP A C 1
ATOM 703 O O . ASP A 1 94 ? -6.383 -20.220 -0.639 1.00 73.06 94 ASP A O 1
ATOM 707 N N . ASP A 1 95 ? -7.213 -18.138 -0.580 1.00 67.81 95 ASP A N 1
ATOM 708 C CA . ASP A 1 95 ? -7.362 -17.992 -2.018 1.00 67.81 95 ASP A CA 1
ATOM 709 C C . ASP A 1 95 ? -6.102 -17.530 -2.753 1.00 67.81 95 ASP A C 1
ATOM 711 O O . ASP A 1 95 ? -6.127 -17.412 -3.981 1.00 67.81 95 ASP A O 1
ATOM 715 N N . LEU A 1 96 ? -5.029 -17.198 -2.033 1.00 71.31 96 LEU A N 1
ATOM 716 C CA . LEU A 1 96 ? -3.778 -16.769 -2.639 1.00 71.31 96 LEU A CA 1
ATOM 717 C C . LEU A 1 96 ? -3.027 -18.003 -3.151 1.00 71.31 96 LEU A C 1
ATOM 719 O O . LEU A 1 96 ? -2.406 -18.726 -2.374 1.00 71.31 96 LEU A O 1
ATOM 723 N N . VAL A 1 97 ? -3.052 -18.221 -4.468 1.00 66.62 97 VAL A N 1
ATOM 724 C CA . VAL A 1 97 ? -2.150 -19.194 -5.091 1.00 66.62 97 VAL A CA 1
ATOM 725 C C . VAL A 1 97 ? -0.738 -18.623 -5.012 1.00 66.62 97 VAL A C 1
ATOM 727 O O . VAL A 1 97 ? -0.388 -17.685 -5.726 1.00 66.62 97 VAL A O 1
ATOM 730 N N . ASP A 1 98 ? 0.045 -19.145 -4.075 1.00 68.38 98 ASP A N 1
ATOM 731 C CA . ASP A 1 98 ? 1.400 -18.677 -3.822 1.00 68.38 98 ASP A CA 1
ATOM 732 C C . ASP A 1 98 ? 2.358 -19.278 -4.858 1.00 68.38 98 ASP A C 1
ATOM 734 O O . ASP A 1 98 ? 2.584 -20.490 -4.863 1.00 68.38 98 ASP A O 1
ATOM 738 N N . THR A 1 99 ? 2.960 -18.445 -5.712 1.00 63.22 99 THR A N 1
ATOM 739 C CA . THR A 1 99 ? 4.000 -18.845 -6.683 1.00 63.22 99 THR A CA 1
ATOM 740 C C . THR A 1 99 ? 5.366 -19.108 -6.031 1.00 63.22 99 THR A C 1
ATOM 742 O O . THR A 1 99 ? 6.415 -18.931 -6.645 1.00 63.22 99 THR A O 1
ATOM 745 N N . GLY A 1 100 ? 5.378 -19.519 -4.759 1.00 65.56 100 GLY A N 1
ATOM 746 C CA . GLY A 1 100 ? 6.595 -19.658 -3.956 1.00 65.56 100 GLY A CA 1
ATOM 747 C C . GLY A 1 100 ? 7.142 -18.326 -3.445 1.00 65.56 100 GLY A C 1
ATOM 748 O O . GLY A 1 100 ? 8.295 -18.256 -3.029 1.00 65.56 100 GLY A O 1
ATOM 749 N N . SER A 1 101 ? 6.318 -17.279 -3.450 1.00 69.12 101 SER A N 1
ATOM 750 C CA . SER A 1 101 ? 6.666 -15.973 -2.897 1.00 69.12 101 SER A CA 1
ATOM 751 C C . SER A 1 101 ? 6.729 -15.948 -1.378 1.00 69.12 101 SER A C 1
ATOM 753 O O . SER A 1 101 ? 7.322 -15.037 -0.802 1.00 69.12 101 SER A O 1
ATOM 755 N N . GLY A 1 102 ? 6.105 -16.927 -0.715 1.00 77.56 102 GLY A N 1
ATOM 756 C CA . GLY A 1 102 ? 6.007 -16.966 0.738 1.00 77.56 102 GLY A CA 1
ATOM 757 C C . GLY A 1 102 ? 5.132 -15.844 1.295 1.00 77.56 102 GLY A C 1
ATOM 758 O O . GLY A 1 102 ? 5.071 -15.667 2.514 1.00 77.56 102 GLY A O 1
ATOM 759 N N . LEU A 1 103 ? 4.431 -15.101 0.429 1.00 79.06 103 LEU A N 1
ATOM 760 C CA . LEU A 1 103 ? 3.620 -13.954 0.810 1.00 79.06 103 LEU A CA 1
ATOM 761 C C . LEU A 1 103 ? 2.543 -14.356 1.818 1.00 79.06 103 LEU A C 1
ATOM 763 O O . LEU A 1 103 ? 2.347 -13.656 2.804 1.00 79.06 103 LEU A O 1
ATOM 767 N N . GLY A 1 104 ? 1.891 -15.507 1.631 1.00 80.44 104 GLY A N 1
ATOM 768 C CA . GLY A 1 104 ? 0.881 -15.989 2.575 1.00 80.44 104 GLY A CA 1
ATOM 769 C C . GLY A 1 104 ? 1.451 -16.191 3.984 1.00 80.44 104 GLY A C 1
ATOM 770 O O . GLY A 1 104 ? 0.855 -15.759 4.969 1.00 80.44 104 GLY A O 1
ATOM 771 N N . SER A 1 105 ? 2.633 -16.799 4.095 1.00 82.50 105 SER A N 1
ATOM 772 C CA . SER A 1 105 ? 3.325 -16.988 5.377 1.00 82.50 105 SER A CA 1
ATOM 773 C C . SER A 1 105 ? 3.759 -15.658 5.988 1.00 82.50 105 SER A C 1
ATOM 775 O O . SER A 1 105 ? 3.514 -15.414 7.169 1.00 82.50 105 SER A O 1
ATOM 777 N N . HIS A 1 106 ? 4.316 -14.767 5.171 1.00 82.56 106 HIS A N 1
ATOM 778 C CA . HIS A 1 106 ? 4.737 -13.436 5.589 1.00 82.56 106 HIS A CA 1
ATOM 779 C C . HIS A 1 106 ? 3.558 -12.587 6.103 1.00 82.56 106 HIS A C 1
ATOM 781 O O . HIS A 1 106 ? 3.630 -11.949 7.154 1.00 82.56 106 HIS A O 1
ATOM 787 N N . MET A 1 107 ? 2.412 -12.651 5.422 1.00 81.69 107 MET A N 1
ATOM 788 C CA . MET A 1 107 ? 1.179 -11.983 5.837 1.00 81.69 107 MET A CA 1
ATOM 789 C C . MET A 1 107 ? 0.602 -12.573 7.130 1.00 81.69 107 MET A C 1
ATOM 791 O O . MET A 1 107 ? 0.112 -11.819 7.971 1.00 81.69 107 MET A O 1
ATOM 795 N N . ARG A 1 108 ? 0.692 -13.896 7.338 1.00 84.75 108 ARG A N 1
ATOM 796 C CA . ARG A 1 108 ? 0.307 -14.538 8.611 1.00 84.75 108 ARG A CA 1
ATOM 797 C C . ARG A 1 108 ? 1.203 -14.094 9.768 1.00 84.75 108 ARG A C 1
ATOM 799 O O . ARG A 1 108 ? 0.697 -13.836 10.860 1.00 84.75 108 ARG A O 1
ATOM 806 N N . GLU A 1 109 ? 2.505 -13.959 9.541 1.00 85.00 109 GLU A N 1
ATOM 807 C CA . GLU A 1 109 ? 3.437 -13.441 10.546 1.00 85.00 109 GLU A CA 1
ATOM 808 C C . GLU A 1 109 ? 3.124 -11.980 10.898 1.00 85.00 109 GLU A C 1
ATOM 810 O O . GLU A 1 109 ? 3.007 -11.622 12.073 1.00 85.00 109 GLU A O 1
ATOM 815 N N . LEU A 1 110 ? 2.909 -11.134 9.888 1.00 82.81 110 LEU A N 1
ATOM 816 C CA . LEU A 1 110 ? 2.485 -9.749 10.085 1.00 82.81 110 LEU A CA 1
ATOM 817 C C . LEU A 1 110 ? 1.175 -9.670 10.882 1.00 82.81 110 LEU A C 1
ATOM 819 O O . LEU A 1 110 ? 1.089 -8.923 11.856 1.00 82.81 110 LEU A O 1
ATOM 823 N N . ALA A 1 111 ? 0.185 -10.495 10.536 1.00 81.69 111 ALA A N 1
ATOM 824 C CA . ALA A 1 111 ? -1.077 -10.594 11.260 1.00 81.69 111 ALA A CA 1
ATOM 825 C C . ALA A 1 111 ? -0.889 -10.981 12.733 1.00 81.69 111 ALA A C 1
ATOM 827 O O . ALA A 1 111 ? -1.513 -10.388 13.616 1.00 81.69 111 ALA A O 1
ATOM 828 N N . ALA A 1 112 ? -0.020 -11.955 13.017 1.00 83.75 112 ALA A N 1
ATOM 829 C CA . ALA A 1 112 ? 0.290 -12.370 14.380 1.00 83.75 112 ALA A CA 1
ATOM 830 C C . ALA A 1 112 ? 0.913 -11.219 15.186 1.00 83.75 112 ALA A C 1
ATOM 832 O O . ALA A 1 112 ? 0.473 -10.948 16.307 1.00 83.75 112 ALA A O 1
ATOM 833 N N . ARG A 1 113 ? 1.863 -10.481 14.593 1.00 83.94 113 ARG A N 1
ATOM 834 C CA . ARG A 1 113 ? 2.470 -9.295 15.220 1.00 83.94 113 ARG A CA 1
ATOM 835 C C . ARG A 1 113 ? 1.439 -8.192 15.480 1.00 83.94 113 ARG A C 1
ATOM 837 O O . ARG A 1 113 ? 1.448 -7.590 16.556 1.00 83.94 113 ARG A O 1
ATOM 844 N N . VAL A 1 114 ? 0.523 -7.952 14.536 1.00 82.06 114 VAL A N 1
ATOM 845 C CA . VAL A 1 114 ? -0.558 -6.963 14.690 1.00 82.06 114 VAL A CA 1
ATOM 846 C C . VAL A 1 114 ? -1.482 -7.355 15.844 1.00 82.06 114 VAL A C 1
ATOM 848 O O . VAL A 1 114 ? -1.739 -6.536 16.727 1.00 82.06 114 VAL A O 1
ATOM 851 N N . ARG A 1 115 ? -1.935 -8.615 15.885 1.00 79.31 115 ARG A N 1
ATOM 852 C CA . ARG A 1 115 ? -2.795 -9.140 16.960 1.00 79.31 115 ARG A CA 1
ATOM 853 C C . ARG A 1 115 ? -2.117 -9.040 18.329 1.00 79.31 115 ARG A C 1
ATOM 855 O O . ARG A 1 115 ? -2.776 -8.675 19.300 1.00 79.31 115 ARG A O 1
ATOM 862 N N . LEU A 1 116 ? -0.818 -9.333 18.411 1.00 80.81 116 LEU A N 1
ATOM 863 C CA . LEU A 1 116 ? -0.046 -9.208 19.648 1.00 80.81 116 LEU A CA 1
ATOM 864 C C . LEU A 1 116 ? -0.004 -7.754 20.136 1.00 80.81 116 LEU A C 1
ATOM 866 O O . LEU A 1 116 ? -0.407 -7.488 21.265 1.00 80.81 116 LEU A O 1
ATOM 870 N N . ARG A 1 117 ? 0.383 -6.798 19.278 1.00 80.25 117 ARG A N 1
ATOM 871 C CA . ARG A 1 117 ? 0.414 -5.373 19.657 1.00 80.25 117 ARG A CA 1
ATOM 872 C C . ARG A 1 117 ? -0.959 -4.844 20.065 1.00 80.25 117 ARG A C 1
ATOM 874 O O . ARG A 1 117 ? -1.047 -4.074 21.015 1.00 80.25 117 ARG A O 1
ATOM 881 N N . GLN A 1 118 ? -2.023 -5.277 19.388 1.00 73.12 118 GLN A N 1
ATOM 882 C CA . GLN A 1 118 ? -3.395 -4.916 19.756 1.00 73.12 118 GLN A CA 1
ATOM 883 C C . GLN A 1 118 ? -3.765 -5.420 21.156 1.00 73.12 118 GLN A C 1
ATOM 885 O O . GLN A 1 118 ? -4.353 -4.666 21.927 1.00 73.12 118 GLN A O 1
ATOM 890 N N . ARG A 1 119 ? -3.391 -6.658 21.509 1.00 72.00 119 ARG A N 1
ATOM 891 C CA . ARG A 1 119 ? -3.593 -7.205 22.864 1.00 72.00 119 ARG A CA 1
ATOM 892 C C . ARG A 1 119 ? -2.784 -6.455 23.922 1.00 72.00 119 ARG A C 1
ATOM 894 O O . ARG A 1 119 ? -3.274 -6.262 25.026 1.00 72.00 119 ARG A O 1
ATOM 901 N N . GLU A 1 120 ? -1.580 -6.012 23.571 1.00 76.56 120 GLU A N 1
ATOM 902 C CA . GLU A 1 120 ? -0.713 -5.194 24.431 1.00 76.56 120 GLU A CA 1
ATOM 903 C C . GLU A 1 120 ? -1.144 -3.715 24.502 1.00 76.56 120 GLU A C 1
ATOM 905 O O . GLU A 1 120 ? -0.554 -2.943 25.254 1.00 76.56 120 GLU A O 1
ATOM 910 N N . GLY A 1 121 ? -2.138 -3.288 23.712 1.00 70.75 121 GLY A N 1
ATOM 911 C CA . GLY A 1 121 ? -2.563 -1.887 23.632 1.00 70.75 121 GLY A CA 1
ATOM 912 C C . GLY A 1 121 ? -1.516 -0.950 23.014 1.00 70.75 121 GLY A C 1
ATOM 913 O O . GLY A 1 121 ? -1.549 0.256 23.253 1.00 70.75 121 GLY A O 1
ATOM 914 N N . ARG A 1 122 ? -0.571 -1.486 22.234 1.00 72.31 122 ARG A N 1
ATOM 915 C CA . ARG A 1 122 ? 0.516 -0.722 21.608 1.00 72.31 122 ARG A CA 1
ATOM 916 C C . ARG A 1 122 ? 0.122 -0.207 20.222 1.00 72.31 122 ARG A C 1
ATOM 918 O O . ARG A 1 122 ? -0.621 -0.882 19.505 1.00 72.31 122 ARG A O 1
ATOM 925 N N . PRO A 1 123 ? 0.658 0.951 19.797 1.00 68.94 123 PRO A N 1
ATOM 926 C CA . PRO A 1 123 ? 0.405 1.475 18.464 1.00 68.94 123 PRO A CA 1
ATOM 927 C C . PRO A 1 123 ? 0.958 0.546 17.372 1.00 68.94 123 PRO A C 1
ATOM 929 O O . PRO A 1 123 ? 1.999 -0.108 17.513 1.00 68.94 123 PRO A O 1
ATOM 932 N N . LEU A 1 124 ? 0.232 0.502 16.255 1.00 73.25 124 LEU A N 1
ATOM 933 C CA . LEU A 1 124 ? 0.593 -0.262 15.056 1.00 73.25 124 LEU A CA 1
ATOM 934 C C . LEU A 1 124 ? 1.456 0.549 14.079 1.00 73.25 124 LEU A C 1
ATOM 936 O O . LEU A 1 124 ? 1.887 -0.008 13.075 1.00 73.25 124 LEU A O 1
ATOM 940 N N . SER A 1 125 ? 1.708 1.824 14.395 1.00 63.91 125 SER A N 1
ATOM 941 C CA . SER A 1 125 ? 2.364 2.819 13.540 1.00 63.91 125 SER A CA 1
ATOM 942 C C . SER A 1 125 ? 3.666 2.324 12.917 1.00 63.91 125 SER A C 1
ATOM 944 O O . SER A 1 125 ? 3.865 2.443 11.716 1.00 63.91 125 SER A O 1
ATOM 946 N N . ASP A 1 126 ? 4.497 1.667 13.720 1.00 68.38 126 ASP A N 1
ATOM 947 C CA . ASP A 1 126 ? 5.855 1.286 13.311 1.00 68.38 126 ASP A CA 1
ATOM 948 C C . ASP A 1 126 ? 5.943 -0.197 12.940 1.00 68.38 126 ASP A C 1
ATOM 950 O O . ASP A 1 126 ? 7.025 -0.782 12.910 1.00 68.38 126 ASP A O 1
ATOM 954 N N . LEU A 1 127 ? 4.797 -0.871 12.814 1.00 72.31 127 LEU A N 1
ATOM 955 C CA . LEU A 1 127 ? 4.777 -2.312 12.599 1.00 72.31 127 LEU A CA 1
ATOM 956 C C . LEU A 1 127 ? 4.852 -2.682 11.116 1.00 72.31 127 LEU A C 1
ATOM 958 O O . LEU A 1 127 ? 5.251 -3.802 10.803 1.00 72.31 127 LEU A O 1
ATOM 962 N N . ILE A 1 128 ? 4.436 -1.778 10.228 1.00 77.81 128 ILE A N 1
ATOM 963 C CA . ILE A 1 128 ? 4.244 -2.078 8.809 1.00 77.81 128 ILE A CA 1
ATOM 964 C C . ILE A 1 128 ? 5.121 -1.157 7.978 1.00 77.81 128 ILE A C 1
ATOM 966 O O . ILE A 1 128 ? 4.884 0.048 7.921 1.00 77.81 128 ILE A O 1
ATOM 970 N N . GLY A 1 129 ? 6.132 -1.747 7.344 1.00 85.94 129 GLY A N 1
ATOM 971 C CA . GLY A 1 129 ? 6.956 -1.065 6.357 1.00 85.94 129 GLY A CA 1
ATOM 972 C C . GLY A 1 129 ? 6.293 -1.005 4.983 1.00 85.94 129 GLY A C 1
ATOM 973 O O . GLY A 1 129 ? 5.192 -1.514 4.755 1.00 85.94 129 GLY A O 1
ATOM 974 N N . HIS A 1 130 ? 6.993 -0.381 4.043 1.00 92.50 130 HIS A N 1
ATOM 975 C CA . HIS A 1 130 ? 6.633 -0.429 2.631 1.00 92.50 130 HIS A CA 1
ATOM 976 C C . HIS A 1 130 ? 7.238 -1.664 1.958 1.00 92.50 130 HIS A C 1
ATOM 978 O O . HIS A 1 130 ? 8.238 -2.218 2.427 1.00 92.50 130 HIS A O 1
ATOM 984 N N . PHE A 1 131 ? 6.628 -2.090 0.854 1.00 93.75 131 PHE A N 1
ATOM 985 C CA . PHE A 1 131 ? 6.934 -3.365 0.213 1.00 93.75 131 PHE A CA 1
ATOM 986 C C . PHE A 1 131 ? 7.646 -3.187 -1.128 1.00 93.75 131 PHE A C 1
ATOM 988 O O . PHE A 1 131 ? 7.337 -2.276 -1.897 1.00 93.75 131 PHE A O 1
ATOM 995 N N . ILE A 1 132 ? 8.549 -4.116 -1.435 1.00 94.38 132 ILE A N 1
ATOM 996 C CA . ILE A 1 132 ? 9.130 -4.321 -2.761 1.00 94.38 132 ILE A CA 1
ATOM 997 C C . ILE A 1 132 ? 8.652 -5.669 -3.297 1.00 94.38 132 ILE A C 1
ATOM 999 O O . ILE A 1 132 ? 8.966 -6.716 -2.730 1.00 94.38 132 ILE A O 1
ATOM 1003 N N . PHE A 1 133 ? 7.907 -5.650 -4.401 1.00 95.44 133 PHE A N 1
ATOM 1004 C CA . PHE A 1 133 ? 7.404 -6.842 -5.082 1.00 95.44 133 PHE A CA 1
ATOM 1005 C C . PHE A 1 133 ? 8.204 -7.091 -6.364 1.00 95.44 133 PHE A C 1
ATOM 1007 O O . PHE A 1 133 ? 8.078 -6.362 -7.343 1.00 95.44 133 PHE A O 1
ATOM 1014 N N . THR A 1 134 ? 9.009 -8.149 -6.397 1.00 94.94 134 THR A N 1
ATOM 1015 C CA . THR A 1 134 ? 9.795 -8.501 -7.594 1.00 94.94 134 THR A CA 1
ATOM 1016 C C . THR A 1 134 ? 9.234 -9.727 -8.294 1.00 94.94 134 THR A C 1
ATOM 1018 O O . THR A 1 134 ? 8.748 -10.628 -7.628 1.00 94.94 134 THR A O 1
ATOM 1021 N N . GLY A 1 135 ? 9.317 -9.802 -9.621 1.00 92.06 135 GLY A N 1
ATOM 1022 C CA . GLY A 1 135 ? 8.955 -11.008 -10.377 1.00 92.06 135 GLY A CA 1
ATOM 1023 C C . GLY A 1 135 ? 8.501 -10.701 -11.799 1.00 92.06 135 GLY A C 1
ATOM 1024 O O . GLY A 1 135 ? 8.254 -9.539 -12.130 1.00 92.06 135 GLY A O 1
ATOM 1025 N N . ALA A 1 136 ? 8.353 -11.732 -12.629 1.00 88.56 136 ALA A N 1
ATOM 1026 C CA . ALA A 1 136 ? 7.922 -11.584 -14.019 1.00 88.56 136 ALA A CA 1
ATOM 1027 C C . ALA A 1 136 ? 6.486 -11.005 -14.146 1.00 88.56 136 ALA A C 1
ATOM 1029 O O . ALA A 1 136 ? 5.706 -11.022 -13.185 1.00 88.56 136 ALA A O 1
ATOM 1030 N N . PRO A 1 137 ? 6.099 -10.436 -15.301 1.00 87.94 137 PRO A N 1
ATOM 1031 C CA . PRO A 1 137 ? 4.720 -10.054 -15.582 1.00 87.94 137 PRO A CA 1
ATOM 1032 C C . PRO A 1 137 ? 3.772 -11.241 -15.410 1.00 87.94 137 PRO A C 1
ATOM 1034 O O . PRO A 1 137 ? 4.121 -12.380 -15.702 1.00 87.94 137 PRO A O 1
ATOM 1037 N N . GLY A 1 138 ? 2.564 -10.981 -14.912 1.00 83.00 138 GLY A N 1
ATOM 1038 C CA . GLY A 1 138 ? 1.561 -12.032 -14.720 1.00 83.00 138 GLY A CA 1
ATOM 1039 C C . GLY A 1 138 ? 1.767 -12.936 -13.497 1.00 83.00 138 GLY A C 1
ATOM 1040 O O . GLY A 1 138 ? 0.925 -13.792 -13.256 1.00 83.00 138 GLY A O 1
ATOM 1041 N N . THR A 1 139 ? 2.792 -12.735 -12.657 1.00 84.88 139 THR A N 1
ATOM 1042 C CA . THR A 1 139 ? 3.010 -13.528 -11.420 1.00 84.88 139 THR A CA 1
ATOM 1043 C C . THR A 1 139 ? 2.101 -13.154 -10.239 1.00 84.88 139 THR A C 1
ATOM 1045 O O . THR A 1 139 ? 2.312 -13.595 -9.115 1.00 84.88 139 THR A O 1
ATOM 1048 N N . GLY A 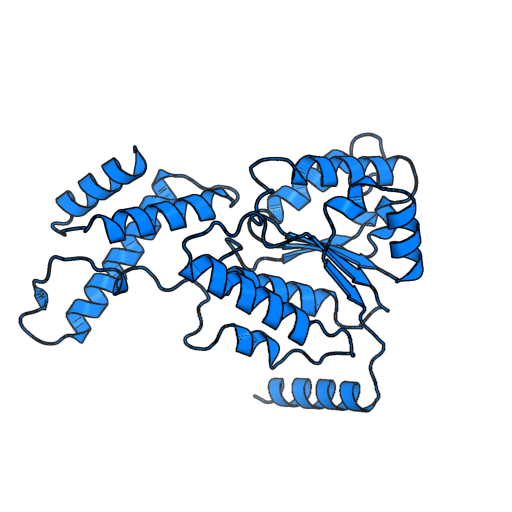1 140 ? 1.073 -12.327 -10.463 1.00 86.94 140 GLY A N 1
ATOM 1049 C CA . GLY A 1 140 ? 0.067 -12.006 -9.443 1.00 86.94 140 GLY A CA 1
ATOM 1050 C C . GLY A 1 140 ? 0.426 -10.870 -8.473 1.00 86.94 140 GLY A C 1
ATOM 1051 O O . GLY A 1 140 ? -0.267 -10.701 -7.470 1.00 86.94 140 GLY A O 1
ATOM 1052 N N . LYS A 1 141 ? 1.448 -10.051 -8.764 1.00 91.62 141 LYS A N 1
ATOM 1053 C CA . LYS A 1 141 ? 1.877 -8.910 -7.922 1.00 91.62 141 LYS A CA 1
ATOM 1054 C C . LYS A 1 141 ? 0.730 -7.951 -7.561 1.00 91.62 141 LYS A C 1
ATOM 1056 O O . LYS A 1 141 ? 0.503 -7.667 -6.387 1.00 91.62 141 LYS A O 1
ATOM 1061 N N . THR A 1 142 ? -0.039 -7.492 -8.551 1.00 91.25 142 THR A N 1
ATOM 1062 C CA . THR A 1 142 ? -1.150 -6.545 -8.335 1.00 91.25 142 THR A CA 1
ATOM 1063 C C . THR A 1 142 ? -2.304 -7.177 -7.554 1.00 91.25 142 THR A C 1
ATOM 1065 O O . THR A 1 142 ? -2.870 -6.547 -6.664 1.00 91.25 142 THR A O 1
ATOM 1068 N N . VAL A 1 143 ? -2.638 -8.442 -7.840 1.00 88.94 143 VAL A N 1
ATOM 1069 C CA . VAL A 1 143 ? -3.666 -9.198 -7.095 1.00 88.94 143 VAL A CA 1
ATOM 1070 C C . VAL A 1 143 ? -3.258 -9.344 -5.629 1.00 88.94 143 VAL A C 1
ATOM 1072 O O . VAL A 1 143 ? -4.060 -9.127 -4.721 1.00 88.94 143 VAL A O 1
ATOM 1075 N N . SER A 1 144 ? -1.982 -9.635 -5.398 1.00 89.62 144 SER A N 1
ATOM 1076 C CA . SER A 1 144 ? -1.391 -9.750 -4.069 1.00 89.62 144 SER A CA 1
ATOM 1077 C C . SER A 1 144 ? -1.426 -8.434 -3.293 1.00 89.62 144 SER A C 1
ATOM 1079 O O . SER A 1 144 ? -1.758 -8.434 -2.111 1.00 89.62 144 SER A O 1
ATOM 1081 N N . ALA A 1 145 ? -1.182 -7.300 -3.955 1.00 92.38 145 ALA A N 1
ATOM 1082 C CA . ALA A 1 145 ? -1.306 -5.979 -3.338 1.00 92.38 145 ALA A CA 1
ATOM 1083 C C . ALA A 1 145 ? -2.749 -5.672 -2.893 1.00 92.38 145 ALA A C 1
ATOM 1085 O O . ALA A 1 145 ? -2.956 -5.126 -1.811 1.00 92.38 145 ALA A O 1
ATOM 1086 N N . ARG A 1 146 ? -3.761 -6.087 -3.671 1.00 91.62 146 ARG A N 1
ATOM 1087 C CA . ARG A 1 146 ? -5.178 -5.960 -3.273 1.00 91.62 146 ARG A CA 1
ATOM 1088 C C . ARG A 1 146 ? -5.512 -6.808 -2.050 1.00 91.62 146 ARG A C 1
ATOM 1090 O O . ARG A 1 146 ? -6.159 -6.321 -1.127 1.00 91.62 146 ARG A O 1
ATOM 1097 N N . LYS A 1 147 ? -5.023 -8.049 -2.000 1.00 88.19 147 LYS A N 1
ATOM 1098 C CA . LYS A 1 147 ? -5.176 -8.911 -0.816 1.00 88.19 147 LYS A CA 1
ATOM 1099 C C . LYS A 1 147 ? -4.465 -8.330 0.408 1.00 88.19 147 LYS A C 1
ATOM 1101 O O . LYS A 1 147 ? -5.016 -8.382 1.504 1.00 88.19 147 LYS A O 1
ATOM 1106 N N . LEU A 1 148 ? -3.285 -7.733 0.226 1.00 88.94 148 LEU A N 1
ATOM 1107 C CA . LEU A 1 148 ? -2.579 -7.004 1.281 1.00 88.94 148 LEU A CA 1
ATOM 1108 C C . LEU A 1 148 ? -3.409 -5.845 1.823 1.00 88.94 148 LEU A C 1
ATOM 1110 O O . LEU A 1 148 ? -3.586 -5.762 3.035 1.00 88.94 148 LEU A O 1
ATOM 1114 N N . ALA A 1 149 ? -3.970 -5.008 0.954 1.00 90.81 149 ALA A N 1
ATOM 1115 C CA . ALA A 1 149 ? -4.820 -3.899 1.371 1.00 90.81 149 ALA A CA 1
ATOM 1116 C C . ALA A 1 149 ? -6.039 -4.380 2.175 1.00 90.81 149 ALA A C 1
ATOM 1118 O O . ALA A 1 149 ? -6.266 -3.901 3.288 1.00 90.81 149 ALA A O 1
ATOM 1119 N N . ALA A 1 150 ? -6.756 -5.390 1.671 1.00 87.81 150 ALA A N 1
ATOM 1120 C CA . ALA A 1 150 ? -7.901 -5.990 2.356 1.00 87.81 150 ALA A CA 1
ATOM 1121 C C . ALA A 1 150 ? -7.523 -6.559 3.734 1.00 87.81 150 ALA A C 1
ATOM 1123 O O . ALA A 1 150 ? -8.202 -6.307 4.733 1.00 87.81 150 ALA A O 1
ATOM 1124 N N . LEU A 1 151 ? -6.396 -7.271 3.822 1.00 85.50 151 LEU A N 1
ATOM 1125 C CA . LEU A 1 151 ? -5.927 -7.839 5.080 1.00 85.50 151 LEU A CA 1
ATOM 1126 C C . LEU A 1 151 ? -5.545 -6.743 6.089 1.00 85.50 151 LEU A C 1
ATOM 1128 O O . LEU A 1 151 ? -5.997 -6.765 7.234 1.00 85.50 151 LEU A O 1
ATOM 1132 N N . LEU A 1 152 ? -4.758 -5.749 5.680 1.00 85.00 152 LEU A N 1
ATOM 1133 C CA . LEU A 1 152 ? -4.351 -4.649 6.557 1.00 85.00 152 LEU A CA 1
ATOM 1134 C C . LEU A 1 152 ? -5.537 -3.793 7.014 1.00 85.00 152 LEU A C 1
ATOM 1136 O O . LEU A 1 152 ? -5.565 -3.348 8.165 1.00 85.00 152 LEU A O 1
ATOM 1140 N N . HIS A 1 153 ? -6.535 -3.603 6.152 1.00 85.50 153 HIS A N 1
ATOM 1141 C CA . HIS A 1 153 ? -7.789 -2.938 6.490 1.00 85.50 153 HIS A CA 1
ATOM 1142 C C . HIS A 1 153 ? -8.636 -3.754 7.480 1.00 85.50 153 HIS A C 1
ATOM 1144 O O . HIS A 1 153 ? -9.146 -3.205 8.457 1.00 85.50 153 HIS A O 1
ATOM 1150 N N . SER A 1 154 ? -8.722 -5.076 7.318 1.00 82.56 154 SER A N 1
ATOM 1151 C CA . SER A 1 154 ? -9.476 -5.947 8.236 1.00 82.56 154 SER A CA 1
ATOM 1152 C C . SER A 1 154 ? -8.876 -5.977 9.655 1.00 82.56 154 SER A C 1
ATOM 1154 O O . SER A 1 154 ? -9.592 -5.889 10.660 1.00 82.56 154 SER A O 1
ATOM 1156 N N . PHE A 1 155 ? -7.541 -5.959 9.768 1.00 76.38 155 PHE A N 1
ATOM 1157 C CA . PHE A 1 155 ? -6.847 -5.729 11.039 1.00 76.38 155 PHE A CA 1
ATOM 1158 C C . PHE A 1 155 ? -6.899 -4.262 11.496 1.00 76.38 155 PHE A C 1
ATOM 1160 O O . PHE A 1 155 ? -6.556 -3.949 12.643 1.00 76.38 155 PHE A O 1
ATOM 1167 N N . GLY A 1 156 ? -7.388 -3.382 10.619 1.00 74.94 156 GLY A N 1
ATOM 1168 C CA . GLY A 1 156 ? -7.499 -1.928 10.700 1.00 74.94 156 GLY A CA 1
ATOM 1169 C C . GLY A 1 156 ? -6.225 -1.246 11.138 1.00 74.94 156 GLY A C 1
ATOM 1170 O O . GLY A 1 156 ? -6.235 -0.418 12.054 1.00 74.94 156 GLY A O 1
ATOM 1171 N N . VAL A 1 157 ? -5.159 -1.664 10.466 1.00 81.38 157 VAL A N 1
ATOM 1172 C CA . VAL A 1 157 ? -3.948 -0.881 10.273 1.00 81.38 157 VAL A CA 1
ATOM 1173 C C . VAL A 1 157 ? -4.255 0.232 9.270 1.00 81.38 157 VAL A C 1
ATOM 1175 O O . VAL A 1 157 ? -4.077 1.400 9.593 1.00 81.38 157 VAL A O 1
ATOM 1178 N N . LEU A 1 158 ? -4.818 -0.132 8.112 1.00 84.44 158 LEU A N 1
ATOM 1179 C CA . LEU A 1 158 ? -5.279 0.814 7.096 1.00 84.44 158 LEU A CA 1
ATOM 1180 C C . LEU A 1 158 ? -6.713 1.279 7.363 1.00 84.44 158 LEU A C 1
ATOM 1182 O O . LEU A 1 158 ? -7.506 0.584 8.005 1.00 84.44 158 LEU A O 1
ATOM 1186 N N . ALA A 1 159 ? -7.041 2.467 6.859 1.00 83.38 159 ALA A N 1
ATOM 1187 C CA . ALA A 1 159 ? -8.372 3.058 6.969 1.00 83.38 159 ALA A CA 1
ATOM 1188 C C . ALA A 1 159 ? -9.328 2.588 5.859 1.00 83.38 159 ALA A C 1
ATOM 1190 O O . ALA A 1 159 ? -10.541 2.691 6.035 1.00 83.38 159 ALA A O 1
ATOM 1191 N N . THR A 1 160 ? -8.783 2.107 4.740 1.00 85.44 160 THR A N 1
ATOM 1192 C CA . THR A 1 160 ? -9.502 1.538 3.594 1.00 85.44 160 THR A CA 1
ATOM 1193 C C . THR A 1 160 ? -8.679 0.404 2.975 1.00 85.44 160 THR A C 1
ATOM 1195 O O . THR A 1 160 ? -7.460 0.357 3.139 1.00 85.44 160 THR A O 1
ATOM 1198 N N . ASP A 1 161 ? -9.332 -0.511 2.264 1.00 89.69 161 ASP A N 1
ATOM 1199 C CA . ASP A 1 161 ? -8.697 -1.540 1.430 1.00 89.69 161 ASP A CA 1
ATOM 1200 C C . ASP A 1 161 ? -8.436 -1.063 -0.012 1.00 89.69 161 ASP A C 1
ATOM 1202 O O . ASP A 1 161 ? -8.016 -1.844 -0.870 1.00 89.69 161 ASP A O 1
ATOM 1206 N N . HIS A 1 162 ? -8.666 0.225 -0.285 1.00 93.75 162 HIS A N 1
ATOM 1207 C CA . HIS A 1 162 ? -8.404 0.834 -1.580 1.00 93.75 162 HIS A CA 1
ATOM 1208 C C . HIS A 1 162 ? -6.936 0.672 -1.998 1.00 93.75 162 HIS A C 1
ATOM 1210 O O . HIS A 1 162 ? -6.012 0.936 -1.223 1.00 93.75 162 HIS A O 1
ATOM 1216 N N . VAL A 1 163 ? -6.747 0.282 -3.260 1.00 96.44 163 VAL A N 1
ATOM 1217 C CA . VAL A 1 163 ? -5.443 0.236 -3.920 1.00 96.44 163 VAL A CA 1
ATOM 1218 C C . VAL A 1 163 ? -5.466 1.176 -5.111 1.00 96.44 163 VAL A C 1
ATOM 1220 O O . VAL A 1 163 ? -6.142 0.889 -6.105 1.00 96.44 163 VAL A O 1
ATOM 1223 N N . GLU A 1 164 ? -4.700 2.255 -5.013 1.00 97.69 164 GLU A N 1
ATOM 1224 C CA . GLU A 1 164 ? -4.380 3.120 -6.144 1.00 97.69 164 GLU A CA 1
ATOM 1225 C C . GLU A 1 164 ? -3.254 2.455 -6.940 1.00 97.69 164 GLU A C 1
ATOM 1227 O O . GLU A 1 164 ? -2.216 2.098 -6.379 1.00 97.69 164 GLU A O 1
ATOM 1232 N N . VAL A 1 165 ? -3.464 2.250 -8.240 1.00 97.12 165 VAL A N 1
ATOM 1233 C CA . VAL A 1 165 ? -2.504 1.577 -9.128 1.00 97.12 165 VAL A CA 1
ATOM 1234 C C . VAL A 1 1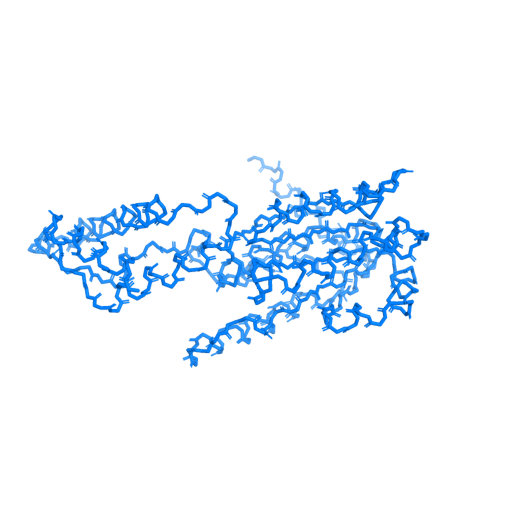65 ? -1.948 2.591 -10.120 1.00 97.12 165 VAL A C 1
ATOM 1236 O O . VAL A 1 165 ? -2.710 3.294 -10.776 1.00 97.12 165 VAL A O 1
ATOM 1239 N N . THR A 1 166 ? -0.627 2.638 -10.255 1.00 97.25 166 THR A N 1
ATOM 1240 C CA . THR A 1 166 ? 0.092 3.489 -11.213 1.00 97.25 166 THR A CA 1
ATOM 1241 C C . THR A 1 166 ? 1.352 2.772 -11.711 1.00 97.25 166 THR A C 1
ATOM 1243 O O . THR A 1 166 ? 1.695 1.705 -11.197 1.00 97.25 166 THR A O 1
ATOM 1246 N N . SER A 1 167 ? 2.059 3.344 -12.685 1.00 95.75 167 SER A N 1
ATOM 1247 C CA . SER A 1 167 ? 3.390 2.888 -13.098 1.00 95.75 167 SER A CA 1
ATOM 1248 C C . SER A 1 167 ? 4.476 3.922 -12.791 1.00 95.75 167 SER A C 1
ATOM 1250 O O . SER A 1 167 ? 4.206 5.113 -12.629 1.00 95.75 167 SER A O 1
ATOM 1252 N N . GLY A 1 168 ? 5.735 3.483 -12.742 1.00 92.50 168 GLY A N 1
ATOM 1253 C CA . GLY A 1 168 ? 6.878 4.383 -12.597 1.00 92.50 168 GLY A CA 1
ATOM 1254 C C . GLY A 1 168 ? 6.931 5.433 -13.714 1.00 92.50 168 GLY A C 1
ATOM 1255 O O . GLY A 1 168 ? 7.211 6.597 -13.441 1.00 92.50 168 GLY A O 1
ATOM 1256 N N . ASN A 1 169 ? 6.567 5.050 -14.941 1.00 91.50 169 ASN A N 1
ATOM 1257 C CA . ASN A 1 169 ? 6.502 5.962 -16.084 1.00 91.50 169 ASN A CA 1
ATOM 1258 C C . ASN A 1 169 ? 5.393 7.013 -15.924 1.00 91.50 169 ASN A C 1
ATOM 1260 O O . ASN A 1 169 ? 5.617 8.188 -16.216 1.00 91.50 169 ASN A O 1
ATOM 1264 N N . ASP A 1 170 ? 4.225 6.625 -15.400 1.00 92.94 170 ASP A N 1
ATOM 1265 C CA . ASP A 1 170 ? 3.121 7.564 -15.163 1.00 92.94 170 ASP A CA 1
ATOM 1266 C C . ASP A 1 170 ? 3.520 8.658 -14.178 1.00 92.94 170 ASP A C 1
ATOM 1268 O O . ASP A 1 170 ? 3.130 9.810 -14.353 1.00 92.94 170 ASP A O 1
ATOM 1272 N N . LEU A 1 171 ? 4.331 8.314 -13.175 1.00 91.75 171 LEU A N 1
ATOM 1273 C CA . LEU A 1 171 ? 4.829 9.235 -12.155 1.00 91.75 171 LEU A CA 1
ATOM 1274 C C . LEU A 1 171 ? 5.953 10.153 -12.652 1.00 91.75 171 LEU A C 1
ATOM 1276 O O . LEU A 1 171 ? 6.214 11.182 -12.027 1.00 91.75 171 LEU A O 1
ATOM 1280 N N . THR A 1 172 ? 6.590 9.827 -13.778 1.00 87.88 172 THR A N 1
ATOM 1281 C CA . THR A 1 172 ? 7.588 10.696 -14.408 1.00 87.88 172 THR A CA 1
ATOM 1282 C C . THR A 1 172 ? 6.936 11.701 -15.356 1.00 87.88 172 THR A C 1
ATOM 1284 O O . THR A 1 172 ? 6.042 11.381 -16.140 1.00 87.88 172 THR A O 1
ATOM 1287 N N . GLY A 1 173 ? 7.327 12.968 -15.238 1.00 81.94 173 GLY A N 1
ATOM 1288 C CA . GLY A 1 173 ? 6.930 14.029 -16.160 1.00 81.94 173 GLY A CA 1
ATOM 1289 C C . GLY A 1 173 ? 7.864 14.144 -17.362 1.00 81.94 173 GLY A C 1
ATOM 1290 O O . GLY A 1 173 ? 9.003 13.690 -17.320 1.00 81.94 173 GLY A O 1
ATOM 1291 N N . GLU A 1 174 ? 7.391 14.821 -18.407 1.00 79.25 174 GLU A N 1
ATOM 1292 C CA . GLU A 1 174 ? 8.222 15.208 -19.560 1.00 79.25 174 GLU A CA 1
ATOM 1293 C C . GLU A 1 174 ? 8.933 16.551 -19.323 1.00 79.25 174 GLU A C 1
ATOM 1295 O O . GLU A 1 174 ? 9.935 16.866 -19.962 1.00 79.25 174 GLU A O 1
ATOM 1300 N N . TYR A 1 175 ? 8.422 17.341 -18.372 1.00 81.12 175 TYR A N 1
ATOM 1301 C CA . TYR A 1 175 ? 8.913 18.671 -18.029 1.00 81.12 175 TYR A CA 1
ATOM 1302 C C . TYR A 1 175 ? 9.209 18.782 -16.529 1.00 81.12 175 TYR A C 1
ATOM 1304 O O . TYR A 1 175 ? 8.594 18.110 -15.696 1.00 81.12 175 TYR A O 1
ATOM 1312 N N . VAL A 1 176 ? 10.134 19.681 -16.178 1.00 74.81 176 VAL A N 1
ATOM 1313 C CA . VAL A 1 176 ? 10.564 19.933 -14.791 1.00 74.81 176 VAL A CA 1
ATOM 1314 C C . VAL A 1 176 ? 9.362 20.253 -13.893 1.00 74.81 176 VAL A C 1
ATOM 1316 O O . VAL A 1 176 ? 8.524 21.083 -14.243 1.00 74.81 176 VAL A O 1
ATOM 1319 N N . GLY A 1 177 ? 9.284 19.608 -12.725 1.00 79.56 177 GLY A N 1
ATOM 1320 C CA . GLY A 1 177 ? 8.243 19.854 -11.721 1.00 79.56 177 GLY A CA 1
ATOM 1321 C C . GLY A 1 177 ? 6.922 19.107 -11.942 1.00 79.56 177 GLY A C 1
ATOM 1322 O O . GLY A 1 177 ? 6.116 19.014 -11.011 1.00 79.56 177 GLY A O 1
ATOM 1323 N N . GLN A 1 178 ? 6.697 18.502 -13.114 1.00 89.69 178 GLN A N 1
ATOM 1324 C CA . GLN A 1 178 ? 5.504 17.679 -13.345 1.00 89.69 178 GLN A CA 1
ATOM 1325 C C . GLN A 1 178 ? 5.525 16.397 -12.509 1.00 89.69 178 GLN A C 1
ATOM 1327 O O . GLN A 1 178 ? 4.509 16.062 -11.902 1.00 89.69 178 GLN A O 1
ATOM 1332 N N . SER A 1 179 ? 6.684 15.734 -12.401 1.00 91.56 179 SER A N 1
ATOM 1333 C CA . SER A 1 179 ? 6.865 14.529 -11.579 1.00 91.56 179 SER A CA 1
ATOM 1334 C C . SER A 1 179 ? 6.357 14.726 -10.146 1.00 91.56 179 SER A C 1
ATOM 1336 O O . SER A 1 179 ? 5.588 13.920 -9.628 1.00 91.56 179 SER A O 1
ATOM 1338 N N . LYS A 1 180 ? 6.707 15.857 -9.515 1.00 91.75 180 LYS A N 1
ATOM 1339 C CA . LYS A 1 180 ? 6.274 16.181 -8.144 1.00 91.75 180 LYS A CA 1
ATOM 1340 C C . LYS A 1 180 ? 4.758 16.291 -8.015 1.00 91.75 180 LYS A C 1
ATOM 1342 O O . LYS A 1 180 ? 4.198 15.837 -7.018 1.00 91.75 180 LYS A O 1
ATOM 1347 N N . THR A 1 181 ? 4.115 16.903 -9.008 1.00 93.12 181 THR A N 1
ATOM 1348 C CA . THR A 1 181 ? 2.658 17.086 -9.034 1.00 93.12 181 THR A CA 1
ATOM 1349 C C . THR A 1 181 ? 1.962 15.737 -9.170 1.00 93.12 181 THR A C 1
ATOM 1351 O O . THR A 1 181 ? 1.126 15.399 -8.336 1.00 93.12 181 THR A O 1
ATOM 1354 N N . LYS A 1 182 ? 2.391 14.916 -10.137 1.00 94.81 182 LYS A N 1
ATOM 1355 C CA . LYS A 1 182 ? 1.832 13.578 -10.366 1.00 94.81 182 LYS A CA 1
ATOM 1356 C C . LYS A 1 182 ? 1.959 12.674 -9.136 1.00 94.81 182 LYS A C 1
ATOM 1358 O O . LYS A 1 182 ? 0.980 12.053 -8.727 1.00 94.81 182 LYS A O 1
ATOM 1363 N N . VAL A 1 183 ? 3.137 12.649 -8.503 1.00 96.00 183 VAL A N 1
ATOM 1364 C CA . VAL A 1 183 ? 3.358 11.898 -7.253 1.00 96.00 183 VAL A CA 1
ATOM 1365 C C . VAL A 1 183 ? 2.432 12.393 -6.144 1.00 96.00 183 VAL A C 1
ATOM 1367 O O . VAL A 1 183 ? 1.817 11.578 -5.461 1.00 96.00 183 VAL A O 1
ATOM 1370 N N . GLY A 1 184 ? 2.286 13.712 -5.984 1.00 95.12 184 GLY A N 1
ATOM 1371 C CA . GLY A 1 184 ? 1.392 14.301 -4.987 1.00 95.12 184 GLY A CA 1
ATOM 1372 C C . GLY A 1 184 ? -0.070 13.890 -5.166 1.00 95.12 184 GLY A C 1
ATOM 1373 O O . GLY A 1 184 ? -0.729 13.508 -4.199 1.00 95.12 184 GLY A O 1
ATOM 1374 N N . GLU A 1 185 ? -0.569 13.923 -6.400 1.00 95.50 185 GLU A N 1
ATOM 1375 C CA . GLU A 1 185 ? -1.945 13.542 -6.728 1.00 95.50 185 GLU A CA 1
ATOM 1376 C C . GLU A 1 185 ? -2.209 12.055 -6.481 1.00 95.50 185 GLU A C 1
ATOM 1378 O O . GLU A 1 185 ? -3.203 11.700 -5.846 1.00 95.50 185 GLU A O 1
ATOM 1383 N N . VAL A 1 186 ? -1.311 11.185 -6.948 1.00 96.19 186 VAL A N 1
ATOM 1384 C CA . VAL A 1 186 ? -1.425 9.732 -6.774 1.00 96.19 186 VAL A CA 1
ATOM 1385 C C . VAL A 1 186 ? -1.354 9.352 -5.293 1.00 96.19 186 VAL A C 1
ATOM 1387 O O . VAL A 1 186 ? -2.194 8.596 -4.806 1.00 96.19 186 VAL A O 1
ATOM 1390 N N . MET A 1 187 ? -0.411 9.928 -4.541 1.00 95.38 187 MET A N 1
ATOM 1391 C CA . MET A 1 187 ? -0.315 9.718 -3.093 1.00 95.38 187 MET A CA 1
ATOM 1392 C C . MET A 1 187 ? -1.581 10.177 -2.368 1.00 95.38 187 MET A C 1
ATOM 1394 O O . MET A 1 187 ? -2.065 9.485 -1.474 1.00 95.38 187 MET A O 1
ATOM 1398 N N . SER A 1 188 ? -2.156 11.313 -2.773 1.00 92.88 188 SER A N 1
ATOM 1399 C CA . SER A 1 188 ? -3.407 11.809 -2.198 1.00 92.88 188 SER A CA 1
ATOM 1400 C C . SER A 1 188 ? -4.567 10.831 -2.407 1.00 92.88 188 SER A C 1
ATOM 1402 O O . SER A 1 188 ? -5.335 10.597 -1.474 1.00 92.88 188 SER A O 1
ATOM 1404 N N . ARG A 1 189 ? -4.669 10.207 -3.589 1.00 93.00 189 ARG A N 1
ATOM 1405 C CA . ARG A 1 189 ? -5.688 9.181 -3.877 1.00 93.00 189 ARG A CA 1
ATOM 1406 C C . ARG A 1 189 ? -5.460 7.884 -3.100 1.00 93.00 189 ARG A C 1
ATOM 1408 O O . ARG A 1 189 ? -6.417 7.304 -2.598 1.00 93.00 189 ARG A O 1
ATOM 1415 N N . ALA A 1 190 ? -4.203 7.479 -2.923 1.00 93.88 190 ALA A N 1
ATOM 1416 C CA . ALA A 1 190 ? -3.832 6.281 -2.167 1.00 93.88 190 ALA A CA 1
ATOM 1417 C C . ALA A 1 190 ? -3.968 6.424 -0.638 1.00 93.88 190 ALA A C 1
ATOM 1419 O O . ALA A 1 190 ? -3.841 5.443 0.101 1.00 93.88 190 ALA A O 1
ATOM 1420 N N . ARG A 1 191 ? -4.179 7.647 -0.144 1.00 91.25 191 ARG A N 1
ATOM 1421 C CA . ARG A 1 191 ? -4.123 7.997 1.276 1.00 91.25 191 ARG A CA 1
ATOM 1422 C C . ARG A 1 191 ? -5.110 7.166 2.109 1.00 91.25 191 ARG A C 1
ATOM 1424 O O . ARG A 1 191 ? -6.311 7.148 1.842 1.00 91.25 191 ARG A O 1
ATOM 1431 N N . GLY A 1 192 ? -4.609 6.503 3.152 1.00 87.44 192 GLY A N 1
ATOM 1432 C CA . GLY A 1 192 ? -5.410 5.612 4.003 1.00 87.44 192 GLY A CA 1
ATOM 1433 C C . GLY A 1 192 ? -5.450 4.153 3.534 1.00 87.44 192 GLY A C 1
ATOM 1434 O O . GLY A 1 192 ? -5.987 3.316 4.265 1.00 87.44 192 GLY A O 1
ATOM 1435 N N . GLY A 1 193 ? -4.920 3.865 2.341 1.00 93.12 193 GLY A N 1
ATOM 1436 C CA . GLY A 1 193 ? -4.903 2.555 1.694 1.00 93.12 193 GLY A CA 1
ATOM 1437 C C . GLY A 1 193 ? -3.506 2.171 1.198 1.00 93.12 193 GLY A C 1
ATOM 1438 O O . GLY A 1 193 ? -2.500 2.402 1.879 1.00 93.12 193 GLY A O 1
ATOM 1439 N N . VAL A 1 194 ? -3.446 1.556 0.016 1.00 96.12 194 VAL A N 1
ATOM 1440 C CA . VAL A 1 194 ? -2.199 1.116 -0.623 1.00 96.12 194 VAL A CA 1
ATOM 1441 C C . VAL A 1 194 ? -1.956 1.877 -1.927 1.00 96.12 194 VAL A C 1
ATOM 1443 O O . VAL A 1 194 ? -2.851 1.979 -2.762 1.00 96.12 194 VAL A O 1
ATOM 1446 N N . LEU A 1 195 ? -0.727 2.352 -2.135 1.00 97.81 195 LEU A N 1
ATOM 1447 C CA . LEU A 1 195 ? -0.232 2.778 -3.445 1.00 97.81 195 LEU A CA 1
ATOM 1448 C C . LEU A 1 195 ? 0.586 1.643 -4.062 1.00 97.81 195 LEU A C 1
ATOM 1450 O O . LEU A 1 195 ? 1.609 1.254 -3.504 1.00 97.81 195 LEU A O 1
ATOM 1454 N N . PHE A 1 196 ? 0.174 1.142 -5.220 1.00 98.25 196 PHE A N 1
ATOM 1455 C CA . PHE A 1 196 ? 0.929 0.169 -6.002 1.00 98.25 196 PHE A CA 1
ATOM 1456 C C . PHE A 1 196 ? 1.551 0.841 -7.229 1.00 98.25 196 PHE A C 1
ATOM 1458 O O . PHE A 1 196 ? 0.827 1.362 -8.077 1.00 98.25 196 PHE A O 1
ATOM 1465 N N . VAL A 1 197 ? 2.881 0.803 -7.330 1.00 97.50 197 VAL A N 1
ATOM 1466 C CA . VAL A 1 197 ? 3.647 1.360 -8.455 1.00 97.50 197 VAL A CA 1
ATOM 1467 C C . VAL A 1 197 ? 4.295 0.214 -9.222 1.00 97.50 197 VAL A C 1
ATOM 1469 O O . VAL A 1 197 ? 5.261 -0.372 -8.735 1.00 97.50 197 VAL A O 1
ATOM 1472 N N . ASP A 1 198 ? 3.779 -0.116 -10.404 1.00 95.81 198 ASP A N 1
ATOM 1473 C CA . ASP A 1 198 ? 4.420 -1.097 -11.286 1.00 95.81 198 ASP A CA 1
ATOM 1474 C C . ASP A 1 198 ? 5.589 -0.482 -12.059 1.00 95.81 198 ASP A C 1
ATOM 1476 O O . ASP A 1 198 ? 5.659 0.734 -12.234 1.00 95.81 198 ASP A O 1
ATOM 1480 N N . GLU A 1 199 ? 6.521 -1.318 -12.512 1.00 93.94 199 GLU A N 1
ATOM 1481 C CA . GLU A 1 199 ? 7.744 -0.887 -13.209 1.00 93.94 199 GLU A CA 1
ATOM 1482 C C . GLU A 1 199 ? 8.477 0.262 -12.488 1.00 93.94 199 GLU A C 1
ATOM 1484 O O . GLU A 1 199 ? 8.993 1.207 -13.091 1.00 93.94 199 GLU A O 1
ATOM 1489 N N . ALA A 1 200 ? 8.525 0.188 -11.156 1.00 94.19 200 ALA A N 1
ATOM 1490 C CA . ALA A 1 200 ? 9.010 1.271 -10.309 1.00 94.19 200 ALA A CA 1
ATOM 1491 C C . ALA A 1 200 ? 10.481 1.635 -10.562 1.00 94.19 200 ALA A C 1
ATOM 1493 O O . ALA A 1 200 ? 10.883 2.751 -10.250 1.00 94.19 200 ALA A O 1
ATOM 1494 N N . TYR A 1 201 ? 11.271 0.746 -11.175 1.00 89.56 201 TYR A N 1
ATOM 1495 C CA . TYR A 1 201 ? 12.651 1.019 -11.588 1.00 89.56 201 TYR A CA 1
ATOM 1496 C C . TYR A 1 201 ? 12.786 2.224 -12.532 1.00 89.56 201 TYR A C 1
ATOM 1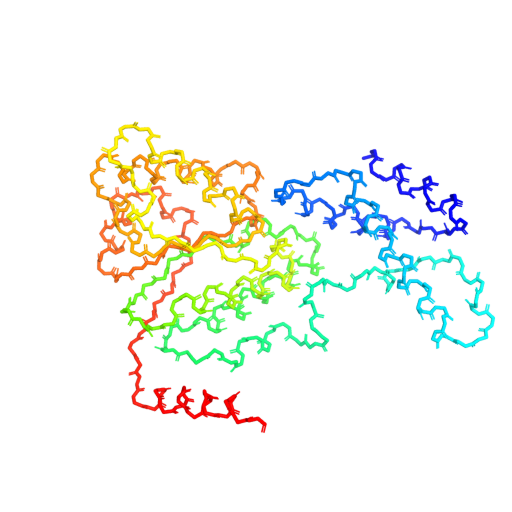498 O O . TYR A 1 201 ? 13.860 2.825 -12.575 1.00 89.56 201 TYR A O 1
ATOM 1506 N N . ALA A 1 202 ? 11.717 2.630 -13.232 1.00 88.00 202 ALA A N 1
ATOM 1507 C CA . ALA A 1 202 ? 11.693 3.872 -14.008 1.00 88.00 202 ALA A CA 1
ATOM 1508 C C . ALA A 1 202 ? 11.951 5.118 -13.135 1.00 88.00 202 ALA A C 1
ATOM 1510 O O . ALA A 1 202 ? 12.567 6.081 -13.583 1.00 88.00 202 ALA A O 1
ATOM 1511 N N . LEU A 1 203 ? 11.576 5.070 -11.852 1.00 86.88 203 LEU A N 1
ATOM 1512 C CA . LEU A 1 203 ? 11.850 6.127 -10.875 1.00 86.88 203 LEU A CA 1
ATOM 1513 C C . LEU A 1 203 ? 13.330 6.193 -10.463 1.00 86.88 203 LEU A C 1
ATOM 1515 O O . LEU A 1 203 ? 13.772 7.183 -9.891 1.00 86.88 203 LEU A O 1
ATOM 1519 N N . GLY A 1 204 ? 14.112 5.150 -10.744 1.00 80.94 204 GLY A N 1
ATOM 1520 C CA . GLY A 1 204 ? 15.557 5.135 -10.518 1.00 80.94 204 GLY A CA 1
ATOM 1521 C C . GLY A 1 204 ? 16.375 5.768 -11.646 1.00 80.94 204 GLY A C 1
ATOM 1522 O O . GLY A 1 204 ? 17.596 5.840 -11.525 1.00 80.94 204 GLY A O 1
ATOM 1523 N N . GLY A 1 205 ? 15.738 6.182 -12.749 1.00 79.62 205 GLY A N 1
ATOM 1524 C CA . GLY A 1 205 ? 16.404 6.639 -13.968 1.00 79.62 205 GLY A CA 1
ATOM 1525 C C . GLY A 1 205 ? 16.147 8.109 -14.302 1.00 79.62 205 GLY A C 1
ATOM 1526 O O . GLY A 1 205 ? 15.020 8.594 -14.243 1.00 79.62 205 GLY A O 1
ATOM 1527 N N . GLY A 1 206 ? 17.202 8.812 -14.724 1.00 83.06 206 GLY A N 1
ATOM 1528 C CA . GLY A 1 206 ? 17.118 10.195 -15.202 1.00 83.06 206 GLY A CA 1
ATOM 1529 C C . GLY A 1 206 ? 16.717 11.225 -14.128 1.00 83.06 206 GLY A C 1
ATOM 1530 O O . GLY A 1 206 ? 16.357 10.873 -13.006 1.00 83.06 206 GLY A O 1
ATOM 1531 N N . PRO A 1 207 ? 16.774 12.529 -14.449 1.00 84.00 207 PRO A N 1
ATOM 1532 C CA . PRO A 1 207 ? 16.485 13.590 -13.480 1.00 84.00 207 PRO A CA 1
ATOM 1533 C C . PRO A 1 207 ? 15.020 13.593 -13.015 1.00 84.00 207 PRO A C 1
ATOM 1535 O O . PRO A 1 207 ? 14.746 13.861 -11.848 1.00 84.00 207 PRO A O 1
ATOM 1538 N N . TYR A 1 208 ? 14.076 13.255 -13.900 1.00 87.44 208 TYR A N 1
ATOM 1539 C CA . TYR A 1 208 ? 12.642 13.273 -13.590 1.00 87.44 208 TYR A CA 1
ATOM 1540 C C . TYR A 1 208 ? 12.189 12.091 -12.725 1.00 87.44 208 TYR A C 1
ATOM 1542 O O . TYR A 1 208 ? 11.279 12.264 -11.911 1.00 87.44 208 TYR A O 1
ATOM 1550 N N . GLY A 1 209 ? 12.808 10.915 -12.892 1.00 87.44 209 GLY A N 1
ATOM 1551 C CA . GLY A 1 209 ? 12.572 9.739 -12.051 1.00 87.44 209 GLY A CA 1
ATOM 1552 C C . GLY A 1 209 ? 13.080 9.962 -10.635 1.00 87.44 209 GLY A C 1
ATOM 1553 O O . GLY A 1 209 ? 12.324 9.792 -9.679 1.00 87.44 209 GLY A O 1
ATOM 1554 N N . VAL A 1 210 ? 14.314 10.462 -10.509 1.00 86.81 210 VAL A N 1
ATOM 1555 C CA . VAL A 1 210 ? 14.898 10.819 -9.208 1.00 86.81 210 VAL A CA 1
ATOM 1556 C C . VAL A 1 210 ? 14.039 11.868 -8.497 1.00 86.81 210 VAL A C 1
ATOM 1558 O O . VAL A 1 210 ? 13.709 11.685 -7.330 1.00 86.81 210 VAL A O 1
ATOM 1561 N N . GLU A 1 211 ? 13.579 12.907 -9.204 1.00 90.81 211 GLU A N 1
ATOM 1562 C CA . GLU A 1 211 ? 12.675 13.916 -8.634 1.00 90.81 211 GLU A CA 1
ATOM 1563 C C . GLU A 1 211 ? 11.351 13.307 -8.129 1.00 90.81 211 GLU A C 1
ATOM 1565 O O . GLU A 1 211 ? 10.865 13.669 -7.051 1.00 90.81 211 GLU A O 1
ATOM 1570 N N . ALA A 1 212 ? 10.758 12.379 -8.890 1.00 92.31 212 ALA A N 1
ATOM 1571 C CA . ALA A 1 212 ? 9.549 11.667 -8.479 1.00 92.31 212 ALA A CA 1
ATOM 1572 C C . ALA A 1 212 ? 9.802 10.824 -7.218 1.00 92.31 212 ALA A C 1
ATOM 1574 O O . ALA A 1 212 ? 9.019 10.882 -6.266 1.00 92.31 212 ALA A O 1
ATOM 1575 N N . MET A 1 213 ? 10.913 10.084 -7.188 1.00 90.69 213 MET A N 1
ATOM 1576 C CA . MET A 1 213 ? 11.298 9.241 -6.058 1.00 90.69 213 MET A CA 1
ATOM 1577 C C . MET A 1 213 ? 11.555 10.064 -4.792 1.00 90.69 213 MET A C 1
ATOM 1579 O O . MET A 1 213 ? 11.052 9.729 -3.721 1.00 90.69 213 MET A O 1
ATOM 1583 N N . GLU A 1 214 ? 12.289 11.171 -4.901 1.00 90.44 214 GLU A N 1
ATOM 1584 C CA . GLU A 1 214 ? 12.541 12.083 -3.783 1.00 90.44 214 GLU A CA 1
ATOM 1585 C C . GLU A 1 214 ? 11.239 12.647 -3.215 1.00 90.44 214 GLU A C 1
ATOM 1587 O O . GLU A 1 214 ? 11.046 12.657 -1.995 1.00 90.44 214 GLU A O 1
ATOM 1592 N N . LYS A 1 215 ? 10.308 13.070 -4.083 1.00 93.06 215 LYS A N 1
ATOM 1593 C CA . LYS A 1 215 ? 8.999 13.552 -3.632 1.00 93.06 215 LYS A CA 1
ATOM 1594 C C . LYS A 1 215 ? 8.199 12.445 -2.950 1.00 93.06 215 LYS A C 1
ATOM 1596 O O . LYS A 1 215 ? 7.626 12.705 -1.893 1.00 93.06 215 LYS A O 1
ATOM 1601 N N . LEU A 1 216 ? 8.191 11.231 -3.503 1.00 93.62 216 LEU A N 1
ATOM 1602 C CA . LEU A 1 216 ? 7.516 10.076 -2.906 1.00 93.62 216 LEU A CA 1
ATOM 1603 C C . LEU A 1 216 ? 8.062 9.801 -1.499 1.00 93.62 216 LEU A C 1
ATOM 1605 O O . LEU A 1 216 ? 7.298 9.747 -0.538 1.00 93.62 216 LEU A O 1
ATOM 1609 N N . LEU A 1 217 ? 9.387 9.713 -1.356 1.00 90.94 217 LEU A N 1
ATOM 1610 C CA . LEU A 1 217 ? 10.056 9.485 -0.072 1.00 90.94 217 LEU A CA 1
ATOM 1611 C C . LEU A 1 217 ? 9.805 10.611 0.935 1.00 90.94 217 LEU A C 1
ATOM 1613 O O . LEU A 1 217 ? 9.636 10.334 2.123 1.00 90.94 217 LEU A O 1
ATOM 1617 N N . GLY A 1 218 ? 9.764 11.862 0.470 1.00 92.06 218 GLY A N 1
ATOM 1618 C CA . GLY A 1 218 ? 9.407 13.016 1.290 1.00 92.06 218 GLY A CA 1
ATOM 1619 C C . GLY A 1 218 ? 7.984 12.908 1.834 1.00 92.06 218 GLY A C 1
ATOM 1620 O O . GLY A 1 218 ? 7.778 13.066 3.035 1.00 92.06 218 GLY A O 1
ATOM 1621 N N . MET A 1 219 ? 7.016 12.539 0.991 1.00 92.50 219 MET A N 1
ATOM 1622 C CA . MET A 1 219 ? 5.622 12.368 1.417 1.00 92.50 219 MET A CA 1
ATOM 1623 C C . MET A 1 219 ? 5.459 11.251 2.445 1.00 92.50 219 MET A C 1
ATOM 1625 O O . MET A 1 219 ? 4.675 11.390 3.375 1.00 92.50 219 MET A O 1
ATOM 1629 N N . LEU A 1 220 ? 6.256 10.183 2.363 1.00 90.44 220 LEU A N 1
ATOM 1630 C CA . LEU A 1 220 ? 6.259 9.119 3.374 1.00 90.44 220 LEU A CA 1
ATOM 1631 C C . LEU A 1 220 ? 6.719 9.577 4.769 1.00 90.44 220 LEU A C 1
ATOM 1633 O O . LEU A 1 220 ? 6.535 8.845 5.737 1.00 90.44 220 LEU A O 1
ATOM 1637 N N . THR A 1 221 ? 7.309 10.770 4.891 1.00 88.56 221 THR A N 1
ATOM 1638 C CA . THR A 1 221 ? 7.639 11.384 6.191 1.00 88.56 221 THR A CA 1
ATOM 1639 C C . THR A 1 221 ? 6.565 12.327 6.716 1.00 88.56 221 THR A C 1
ATOM 1641 O O . THR A 1 221 ? 6.647 12.762 7.862 1.00 88.56 221 THR A O 1
ATOM 1644 N N . GLU A 1 222 ? 5.570 12.662 5.895 1.00 89.94 222 GLU A N 1
ATOM 1645 C CA . GLU A 1 222 ? 4.502 13.563 6.305 1.00 89.94 222 GLU A CA 1
ATOM 1646 C C . GLU A 1 222 ? 3.516 12.817 7.234 1.00 89.94 222 GLU A C 1
ATOM 1648 O O . GLU A 1 222 ? 3.218 11.631 7.012 1.00 89.94 222 GLU A O 1
ATOM 1653 N N . PRO A 1 223 ? 2.968 13.488 8.268 1.00 85.31 223 PRO A N 1
ATOM 1654 C CA . PRO A 1 223 ? 2.070 12.874 9.244 1.00 85.31 223 PRO A CA 1
ATOM 1655 C C . PRO A 1 223 ? 0.845 12.169 8.666 1.00 85.31 223 PRO A C 1
ATOM 1657 O O . PRO A 1 223 ? 0.267 11.297 9.317 1.00 85.31 223 PRO A O 1
ATOM 1660 N N . GLU A 1 224 ? 0.414 12.558 7.475 1.00 83.75 224 GLU A N 1
ATOM 1661 C C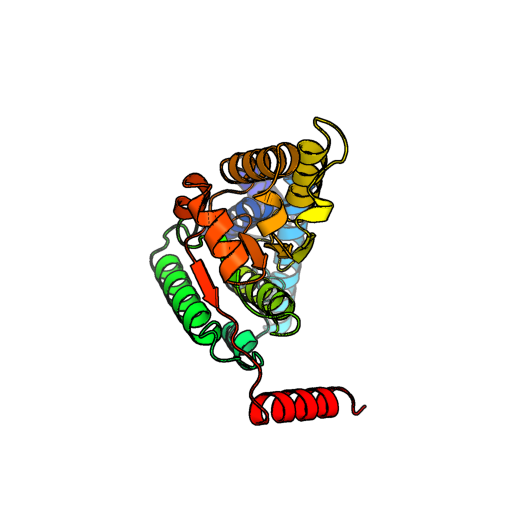A . GLU A 1 224 ? -0.731 12.014 6.761 1.00 83.75 224 GLU A CA 1
ATOM 1662 C C . GLU A 1 224 ? -0.478 10.611 6.194 1.00 83.75 224 GLU A C 1
ATOM 1664 O O . GLU A 1 224 ? -1.439 9.848 6.066 1.00 83.75 224 GLU A O 1
ATOM 1669 N N . TYR A 1 225 ? 0.779 10.261 5.895 1.00 86.50 225 TYR A N 1
ATOM 1670 C CA . TYR A 1 225 ? 1.153 9.007 5.223 1.00 86.50 225 TYR A CA 1
ATOM 1671 C C . TYR A 1 225 ? 1.990 8.069 6.098 1.00 86.50 225 TYR A C 1
ATOM 1673 O O . TYR A 1 225 ? 1.931 6.856 5.895 1.00 86.50 225 TYR A O 1
ATOM 1681 N N . MET A 1 226 ? 2.724 8.609 7.076 1.00 81.88 226 MET A N 1
ATOM 1682 C CA . MET A 1 226 ? 3.538 7.825 8.009 1.00 81.88 226 MET A CA 1
ATOM 1683 C C . MET A 1 226 ? 2.688 6.935 8.937 1.00 81.88 226 MET A C 1
ATOM 1685 O O . MET A 1 226 ? 1.455 6.979 8.917 1.00 81.88 226 MET A O 1
ATOM 1689 N N . ASP A 1 227 ? 3.340 6.138 9.785 1.00 74.62 227 ASP A N 1
ATOM 1690 C CA . ASP A 1 227 ? 2.689 5.339 10.831 1.00 74.62 227 ASP A CA 1
ATOM 1691 C C . ASP A 1 227 ? 1.676 4.304 10.304 1.00 74.62 227 ASP A C 1
ATOM 1693 O O . ASP A 1 227 ? 0.613 4.084 10.894 1.00 74.62 227 ASP A O 1
ATOM 1697 N N . GLY A 1 228 ? 1.967 3.695 9.152 1.00 73.44 228 GLY A N 1
ATOM 1698 C CA . GLY A 1 228 ? 1.092 2.697 8.534 1.00 73.44 228 GLY A CA 1
ATOM 1699 C C . GLY A 1 228 ? -0.246 3.258 8.041 1.00 73.44 228 GLY A C 1
ATOM 1700 O O . GLY A 1 228 ? -1.161 2.482 7.779 1.00 73.44 228 GLY A O 1
ATOM 1701 N N . LYS A 1 229 ? -0.378 4.588 7.907 1.00 82.69 229 LYS A N 1
ATOM 1702 C CA . LYS A 1 229 ? -1.574 5.237 7.343 1.00 82.69 229 LYS A CA 1
ATOM 1703 C C . LYS A 1 229 ? -1.691 5.028 5.843 1.00 82.69 229 LYS A C 1
ATOM 1705 O O . LYS A 1 229 ? -2.800 5.003 5.328 1.00 82.69 229 LYS A O 1
ATOM 1710 N N . THR A 1 230 ? -0.568 4.914 5.142 1.00 91.62 230 THR A N 1
ATOM 1711 C CA . THR A 1 230 ? -0.517 4.560 3.721 1.00 91.62 230 THR A CA 1
ATOM 1712 C C . THR A 1 230 ? 0.633 3.588 3.511 1.00 91.62 230 THR A C 1
ATOM 1714 O O . THR A 1 230 ? 1.735 3.812 4.007 1.00 91.62 230 THR A O 1
ATOM 1717 N N . VAL A 1 231 ? 0.395 2.502 2.780 1.00 93.44 231 VAL A N 1
ATOM 1718 C CA . VAL A 1 231 ? 1.442 1.532 2.434 1.00 93.44 231 VAL A CA 1
ATOM 1719 C C . VAL A 1 231 ? 1.779 1.670 0.956 1.00 93.44 231 VAL A C 1
ATOM 1721 O O . VAL A 1 231 ? 0.896 1.605 0.110 1.00 93.44 231 VAL A O 1
ATOM 1724 N N . VAL A 1 232 ? 3.057 1.845 0.628 1.00 95.94 232 VAL A N 1
ATOM 1725 C CA . VAL A 1 232 ? 3.534 1.839 -0.758 1.00 95.94 232 VAL A CA 1
ATOM 1726 C C . VAL A 1 232 ? 4.092 0.461 -1.096 1.00 95.94 232 VAL A C 1
ATOM 1728 O O . VAL A 1 232 ? 4.823 -0.137 -0.306 1.00 95.94 232 VAL A O 1
ATOM 1731 N N . VAL A 1 233 ? 3.750 -0.034 -2.278 1.00 96.44 233 VAL A N 1
ATOM 1732 C CA . VAL A 1 233 ? 4.280 -1.255 -2.876 1.00 96.44 233 VAL A CA 1
ATOM 1733 C C . VAL A 1 233 ? 4.943 -0.864 -4.192 1.00 96.44 233 VAL A C 1
ATOM 1735 O O . VAL A 1 233 ? 4.255 -0.466 -5.130 1.00 96.44 233 VAL A O 1
ATOM 1738 N N . LEU A 1 234 ? 6.270 -0.965 -4.270 1.00 96.38 234 LEU A N 1
ATOM 1739 C CA . LEU A 1 234 ? 6.995 -0.798 -5.531 1.00 96.38 234 LEU A CA 1
ATOM 1740 C C . LEU A 1 234 ? 7.187 -2.165 -6.175 1.00 96.38 234 LEU A C 1
ATOM 1742 O O . LEU A 1 234 ? 7.704 -3.083 -5.536 1.00 96.38 234 LEU A O 1
ATOM 1746 N N . ALA A 1 235 ? 6.794 -2.300 -7.434 1.00 96.19 235 ALA A N 1
ATOM 1747 C CA . ALA A 1 235 ? 6.853 -3.548 -8.166 1.00 96.19 235 ALA A CA 1
ATOM 1748 C C . ALA A 1 235 ? 7.714 -3.445 -9.426 1.00 96.19 235 ALA A C 1
ATOM 1750 O O . ALA A 1 235 ? 7.850 -2.381 -10.027 1.00 96.19 235 ALA A O 1
ATOM 1751 N N . GLY A 1 236 ? 8.317 -4.564 -9.823 1.00 95.25 236 GLY A N 1
ATOM 1752 C CA . GLY A 1 236 ? 9.086 -4.640 -11.060 1.00 95.25 236 GLY A CA 1
ATOM 1753 C C . GLY A 1 236 ? 9.856 -5.945 -11.219 1.00 95.25 236 GLY A C 1
ATOM 1754 O O . GLY A 1 236 ? 9.691 -6.901 -10.456 1.00 95.25 236 GLY A O 1
ATOM 1755 N N . TYR A 1 237 ? 10.719 -5.981 -12.226 1.00 93.25 237 TYR A N 1
ATOM 1756 C CA . TYR A 1 237 ? 11.661 -7.074 -12.425 1.00 93.25 237 TYR A CA 1
ATOM 1757 C C . TYR A 1 237 ? 12.756 -7.056 -11.355 1.00 93.25 237 TYR A C 1
ATOM 1759 O O . TYR A 1 237 ? 13.141 -6.002 -10.848 1.00 93.25 237 TYR A O 1
ATOM 1767 N N . LYS A 1 238 ? 13.238 -8.241 -10.977 1.00 91.12 238 LYS A N 1
ATOM 1768 C CA . LYS A 1 238 ? 14.141 -8.413 -9.833 1.00 91.12 238 LYS A CA 1
ATOM 1769 C C . LYS A 1 238 ? 15.436 -7.610 -9.978 1.00 91.12 238 LYS A C 1
ATOM 1771 O O . LYS A 1 238 ? 15.787 -6.862 -9.067 1.00 91.12 238 LYS A O 1
ATOM 1776 N N . ASP A 1 239 ? 16.109 -7.736 -11.116 1.00 91.56 239 ASP A N 1
ATOM 1777 C CA . ASP A 1 239 ? 17.435 -7.149 -11.321 1.00 91.56 239 ASP A CA 1
ATOM 1778 C C . ASP A 1 239 ? 17.363 -5.624 -11.490 1.00 91.56 239 ASP A C 1
ATOM 1780 O O . ASP A 1 239 ? 18.213 -4.880 -11.003 1.00 91.56 239 ASP A O 1
ATOM 1784 N N . GLU A 1 240 ? 16.311 -5.128 -12.132 1.00 92.31 240 GLU A N 1
ATOM 1785 C CA . GLU A 1 240 ? 15.985 -3.712 -12.284 1.00 92.31 240 GLU A CA 1
ATOM 1786 C C . GLU A 1 240 ? 15.692 -3.065 -10.927 1.00 92.31 240 GLU A C 1
ATOM 1788 O O . GLU A 1 240 ? 16.238 -2.007 -10.608 1.00 92.31 240 GLU A O 1
ATOM 1793 N N . MET A 1 241 ? 14.874 -3.722 -10.099 1.00 92.25 241 MET A N 1
ATOM 1794 C CA . MET A 1 241 ? 14.550 -3.239 -8.757 1.00 92.25 241 MET A CA 1
ATOM 1795 C C . MET A 1 241 ? 15.782 -3.230 -7.851 1.00 92.25 241 MET A C 1
ATOM 1797 O O . MET A 1 241 ? 15.991 -2.257 -7.130 1.00 92.25 241 MET A O 1
ATOM 1801 N N . HIS A 1 242 ? 16.634 -4.259 -7.913 1.00 89.12 242 HIS A N 1
ATOM 1802 C CA . HIS A 1 242 ? 17.900 -4.278 -7.173 1.00 89.12 242 HIS A CA 1
ATOM 1803 C C . HIS A 1 242 ? 18.808 -3.108 -7.571 1.00 89.12 242 HIS A C 1
ATOM 1805 O O . HIS A 1 242 ? 19.263 -2.371 -6.697 1.00 89.12 242 HIS A O 1
ATOM 1811 N N . ARG A 1 243 ? 18.993 -2.868 -8.877 1.00 88.75 243 ARG A N 1
ATOM 1812 C CA . ARG A 1 243 ? 19.777 -1.724 -9.374 1.00 88.75 243 ARG A CA 1
ATOM 1813 C C . ARG A 1 243 ? 19.236 -0.387 -8.864 1.00 88.75 243 ARG A C 1
ATOM 1815 O O . ARG A 1 243 ? 20.014 0.452 -8.415 1.00 88.75 243 ARG A O 1
ATOM 1822 N N . MET A 1 244 ? 17.915 -0.195 -8.882 1.00 87.81 244 MET A N 1
ATOM 1823 C CA . MET A 1 244 ? 17.290 1.023 -8.353 1.00 87.81 244 MET A CA 1
ATOM 1824 C C . MET A 1 244 ? 17.530 1.198 -6.844 1.00 87.81 244 MET A C 1
ATOM 1826 O O . MET A 1 244 ? 17.810 2.311 -6.389 1.00 87.81 244 MET A O 1
ATOM 1830 N N . LEU A 1 245 ? 17.409 0.119 -6.066 1.00 86.44 245 LEU A N 1
ATOM 1831 C CA . LEU A 1 245 ? 17.592 0.135 -4.611 1.00 86.44 245 LEU A CA 1
ATOM 1832 C C . LEU A 1 245 ? 19.044 0.401 -4.207 1.00 86.44 245 LEU A C 1
ATOM 1834 O O . LEU A 1 245 ? 19.286 1.071 -3.204 1.00 86.44 245 LEU A O 1
ATOM 1838 N N . ASP A 1 246 ? 20.008 -0.107 -4.972 1.00 83.94 246 ASP A N 1
ATOM 1839 C CA . ASP A 1 246 ? 21.430 0.136 -4.724 1.00 83.94 246 ASP A CA 1
ATOM 1840 C C . ASP A 1 246 ? 21.841 1.574 -5.048 1.00 83.94 246 ASP A C 1
ATOM 1842 O O . ASP A 1 246 ? 22.686 2.138 -4.354 1.00 83.94 246 ASP A O 1
ATOM 1846 N N . ALA A 1 24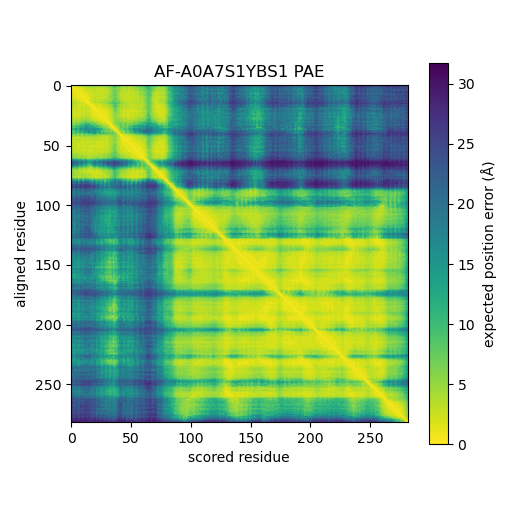7 ? 21.190 2.201 -6.029 1.00 79.19 247 ALA A N 1
ATOM 1847 C CA . ALA A 1 247 ? 21.400 3.610 -6.347 1.00 79.19 247 ALA A CA 1
ATOM 1848 C C . ALA A 1 247 ? 20.832 4.569 -5.280 1.00 79.19 247 ALA A C 1
ATOM 1850 O O . ALA A 1 247 ? 21.285 5.707 -5.178 1.00 79.19 247 ALA A O 1
ATOM 1851 N N . ASN A 1 248 ? 19.861 4.128 -4.468 1.00 72.50 248 ASN A N 1
ATOM 1852 C CA . ASN A 1 248 ? 19.113 4.994 -3.554 1.00 72.50 248 ASN A CA 1
ATOM 1853 C C . ASN A 1 248 ? 19.061 4.423 -2.130 1.00 72.50 248 ASN A C 1
ATOM 1855 O O . ASN A 1 248 ? 18.109 3.748 -1.736 1.00 72.50 248 ASN A O 1
ATOM 1859 N N . VAL A 1 249 ? 20.049 4.776 -1.302 1.00 68.69 249 VAL A N 1
ATOM 1860 C CA . VAL A 1 249 ? 20.146 4.327 0.105 1.00 68.69 249 VAL A CA 1
ATOM 1861 C C . VAL A 1 249 ? 18.895 4.687 0.928 1.00 68.69 249 VAL A C 1
ATOM 1863 O O . VAL A 1 249 ? 18.503 3.936 1.820 1.00 68.69 249 VAL A O 1
ATOM 1866 N N . GLY A 1 250 ? 18.217 5.794 0.595 1.00 71.38 250 GLY A N 1
ATOM 1867 C CA . GLY A 1 250 ? 16.983 6.236 1.255 1.00 71.38 250 GLY A CA 1
ATOM 1868 C C . GLY A 1 250 ? 15.787 5.287 1.100 1.00 71.38 250 GLY A C 1
ATOM 1869 O O . GLY A 1 250 ? 14.873 5.342 1.926 1.00 71.38 250 GLY A O 1
ATOM 1870 N N . LEU A 1 251 ? 15.801 4.398 0.095 1.00 76.81 251 LEU A N 1
ATOM 1871 C CA . LEU A 1 251 ? 14.770 3.372 -0.084 1.00 76.81 251 LEU A CA 1
ATOM 1872 C C . LEU A 1 251 ? 14.901 2.254 0.948 1.00 76.81 251 LEU A C 1
ATOM 1874 O O . LEU A 1 251 ? 13.897 1.842 1.522 1.00 76.81 251 LEU A O 1
ATOM 1878 N N . LYS A 1 252 ? 16.128 1.802 1.233 1.00 75.62 252 LYS A N 1
ATOM 1879 C CA . LYS A 1 252 ? 16.382 0.634 2.095 1.00 75.62 252 LYS A CA 1
ATOM 1880 C C . LYS A 1 252 ? 15.895 0.823 3.537 1.00 75.62 252 LYS A C 1
ATOM 1882 O O . LYS A 1 252 ? 15.622 -0.160 4.213 1.00 75.62 252 LYS A O 1
ATOM 1887 N N . SER A 1 253 ? 15.770 2.065 4.013 1.00 79.94 253 SER A N 1
ATOM 1888 C CA . SER A 1 253 ? 15.261 2.351 5.363 1.00 79.94 253 SER A CA 1
ATOM 1889 C C . SER A 1 253 ? 13.734 2.365 5.468 1.00 79.94 253 SER A C 1
ATOM 1891 O O . SER A 1 253 ? 13.206 2.162 6.556 1.00 79.94 253 SER A O 1
ATOM 1893 N N . ARG A 1 254 ? 13.023 2.613 4.361 1.00 84.25 254 ARG A N 1
ATOM 1894 C CA . ARG A 1 254 ? 11.554 2.754 4.321 1.00 84.25 254 ARG A CA 1
ATOM 1895 C C . ARG A 1 254 ? 10.858 1.533 3.720 1.00 84.25 254 ARG A C 1
ATOM 1897 O O . ARG A 1 254 ? 9.740 1.203 4.107 1.00 84.25 254 ARG A O 1
ATOM 1904 N N . PHE A 1 255 ? 11.527 0.865 2.788 1.00 89.56 255 PHE A N 1
ATOM 1905 C CA . PHE A 1 255 ? 11.075 -0.356 2.139 1.00 89.56 255 PHE A CA 1
ATOM 1906 C C . PHE A 1 255 ? 11.785 -1.548 2.768 1.00 89.56 255 PHE A C 1
ATOM 1908 O O . PHE A 1 255 ? 12.886 -1.917 2.364 1.00 89.56 255 PHE A O 1
ATOM 1915 N N . THR A 1 256 ? 11.168 -2.101 3.809 1.00 87.06 256 THR A N 1
ATOM 1916 C CA . THR A 1 256 ? 11.749 -3.173 4.627 1.00 87.06 256 THR A CA 1
ATOM 1917 C C . THR A 1 256 ? 11.197 -4.549 4.281 1.00 87.06 256 THR A C 1
ATOM 1919 O O . THR A 1 256 ? 11.792 -5.547 4.674 1.00 87.06 256 THR A O 1
ATOM 1922 N N . GLU A 1 257 ? 10.081 -4.614 3.552 1.00 89.19 257 GLU A N 1
ATOM 1923 C CA . GLU A 1 257 ? 9.388 -5.865 3.251 1.00 89.19 257 GLU A CA 1
ATOM 1924 C C . GLU A 1 257 ? 9.633 -6.275 1.791 1.00 89.19 257 GLU A C 1
ATOM 1926 O O . GLU A 1 257 ? 9.192 -5.608 0.855 1.00 89.19 257 GLU A O 1
ATOM 1931 N N . PHE A 1 258 ? 10.347 -7.379 1.574 1.00 90.50 258 PHE A N 1
ATOM 1932 C CA . PHE A 1 258 ? 10.731 -7.852 0.241 1.00 90.50 258 PHE A CA 1
ATOM 1933 C C . PHE A 1 258 ? 10.006 -9.149 -0.098 1.00 90.50 258 PHE A C 1
ATOM 1935 O O . 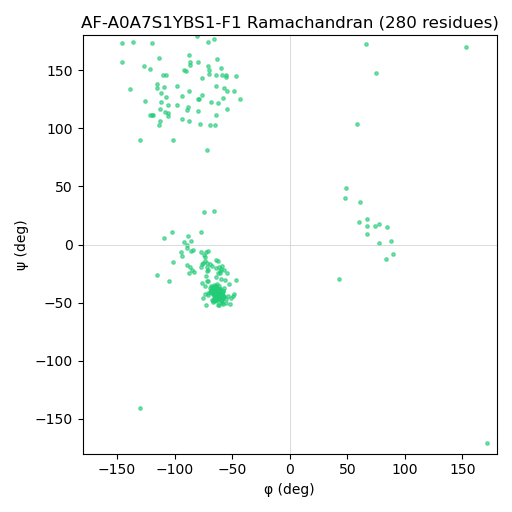PHE A 1 258 ? 10.141 -10.145 0.609 1.00 90.50 258 PHE A O 1
ATOM 1942 N N . VAL A 1 259 ? 9.270 -9.151 -1.209 1.00 91.00 259 VAL A N 1
ATOM 1943 C CA . VAL A 1 259 ? 8.506 -10.312 -1.675 1.00 91.00 259 VAL A CA 1
ATOM 1944 C C . VAL A 1 259 ? 8.901 -10.623 -3.113 1.00 91.00 259 VAL A C 1
ATOM 1946 O O . VAL A 1 259 ? 8.823 -9.767 -3.998 1.00 91.00 259 VAL A O 1
ATOM 1949 N N . HIS A 1 260 ? 9.344 -11.857 -3.352 1.00 91.25 260 HIS A N 1
ATOM 1950 C CA . HIS A 1 260 ? 9.751 -12.319 -4.674 1.00 91.25 260 HIS A CA 1
ATOM 1951 C C . HIS A 1 260 ? 8.735 -13.305 -5.240 1.00 91.25 260 HIS A C 1
ATOM 1953 O O . HIS A 1 260 ? 8.590 -14.407 -4.737 1.00 91.25 260 HIS A O 1
ATOM 1959 N N . PHE A 1 261 ? 8.053 -12.921 -6.307 1.00 90.00 261 PHE A N 1
ATOM 1960 C CA . PHE A 1 261 ? 7.095 -13.744 -7.024 1.00 90.00 261 PHE A CA 1
ATOM 1961 C C . PHE A 1 261 ? 7.824 -14.570 -8.078 1.00 90.00 261 PHE A C 1
ATOM 1963 O O . PHE A 1 261 ? 8.253 -14.032 -9.104 1.00 90.00 261 PHE A O 1
ATOM 1970 N N . GLY A 1 262 ? 7.952 -15.868 -7.803 1.00 86.88 262 GLY A N 1
ATOM 1971 C CA . GLY A 1 262 ? 8.489 -16.842 -8.744 1.00 86.88 262 GLY A CA 1
ATOM 1972 C C . GLY A 1 262 ? 7.542 -17.116 -9.911 1.00 86.88 262 GLY A C 1
ATOM 1973 O O . GLY A 1 262 ? 6.401 -16.636 -9.947 1.00 86.88 262 GLY A O 1
ATOM 1974 N N . ASP A 1 263 ? 8.037 -17.902 -10.862 1.00 83.75 263 ASP A N 1
ATOM 1975 C CA . ASP A 1 263 ? 7.267 -18.333 -12.022 1.00 83.75 263 ASP A CA 1
ATOM 1976 C C . ASP A 1 263 ? 6.170 -19.326 -11.634 1.00 83.75 263 ASP A C 1
ATOM 1978 O O . ASP A 1 263 ? 6.298 -20.116 -10.694 1.00 83.75 263 ASP A O 1
ATOM 1982 N N . TRP A 1 264 ? 5.083 -19.310 -12.401 1.00 80.12 264 TRP A N 1
ATOM 1983 C CA . TRP A 1 264 ? 4.011 -20.278 -12.241 1.00 80.12 264 TRP A CA 1
ATOM 1984 C C . TRP A 1 264 ? 4.477 -21.670 -12.666 1.00 80.12 264 TRP A C 1
ATOM 1986 O O . TRP A 1 264 ? 4.858 -21.898 -13.816 1.00 80.12 264 TRP A O 1
ATOM 1996 N N . SER A 1 265 ? 4.381 -22.638 -11.760 1.00 82.38 265 SER A N 1
ATOM 1997 C CA . SER A 1 265 ? 4.495 -24.045 -12.136 1.00 82.38 265 SER A CA 1
ATOM 1998 C C . SER A 1 265 ? 3.256 -24.492 -12.928 1.00 82.38 265 SER A C 1
ATOM 2000 O O . SER A 1 265 ? 2.154 -23.984 -12.693 1.00 82.38 265 SER A O 1
ATOM 2002 N N . PRO A 1 266 ? 3.373 -25.511 -13.803 1.00 81.94 266 PRO A N 1
ATOM 2003 C CA . PRO A 1 266 ? 2.225 -26.066 -14.525 1.00 81.94 266 PRO A CA 1
ATOM 2004 C C . PRO A 1 266 ? 1.060 -26.475 -13.610 1.00 81.94 266 PRO A C 1
ATOM 2006 O O . PRO A 1 266 ? -0.109 -26.311 -13.964 1.00 81.94 266 PRO A O 1
ATOM 2009 N N . LYS A 1 267 ? 1.375 -26.963 -12.402 1.00 81.56 267 LYS A N 1
ATOM 2010 C CA . LYS A 1 267 ? 0.379 -27.317 -11.388 1.00 81.56 267 LYS A CA 1
ATOM 2011 C C . LYS A 1 267 ? -0.394 -26.086 -10.906 1.00 81.56 267 LYS A C 1
ATOM 2013 O O . LYS A 1 267 ? -1.618 -26.111 -10.915 1.00 81.56 267 LYS A O 1
ATOM 2018 N N . GLN A 1 268 ? 0.304 -25.002 -10.567 1.00 77.44 268 GLN A N 1
ATOM 2019 C CA . GLN A 1 268 ? -0.332 -23.759 -10.116 1.00 77.44 268 GLN A CA 1
ATOM 2020 C C . GLN A 1 268 ? -1.148 -23.092 -11.233 1.00 77.44 268 GLN A C 1
ATOM 2022 O O . GLN A 1 268 ? -2.227 -22.576 -10.966 1.00 77.44 268 GLN A O 1
ATOM 2027 N N . CYS A 1 269 ? -0.690 -23.151 -12.492 1.00 79.50 269 CYS A N 1
ATOM 2028 C CA . CYS A 1 269 ? -1.498 -22.711 -13.636 1.00 79.50 269 CYS A CA 1
ATOM 2029 C C . CYS A 1 269 ? -2.812 -23.497 -13.729 1.00 79.50 269 CYS A C 1
ATOM 2031 O O . CYS A 1 269 ? -3.871 -22.917 -13.950 1.00 79.50 269 CYS A O 1
ATOM 2033 N N . THR A 1 270 ? -2.745 -24.818 -13.543 1.00 81.69 270 THR A N 1
ATOM 2034 C CA . THR A 1 270 ? -3.927 -25.688 -13.586 1.00 81.69 270 THR A CA 1
ATOM 2035 C C . THR A 1 270 ? -4.895 -25.359 -12.448 1.00 81.69 270 THR A C 1
ATOM 2037 O O . THR A 1 270 ? -6.087 -25.210 -12.697 1.00 81.69 270 THR A O 1
ATOM 2040 N N . GLU A 1 271 ? -4.390 -25.180 -11.225 1.00 80.44 271 GLU A N 1
ATOM 2041 C CA . GLU A 1 271 ? -5.188 -24.765 -10.061 1.00 80.44 271 GLU A CA 1
ATOM 2042 C C . GLU A 1 271 ? -5.866 -23.406 -10.293 1.00 80.44 271 GLU A C 1
ATOM 2044 O O . GLU A 1 271 ? -7.059 -23.256 -10.026 1.00 80.44 271 GLU A O 1
ATOM 2049 N N . LEU A 1 272 ? -5.139 -22.432 -10.854 1.00 77.69 272 LEU A N 1
ATOM 2050 C CA . LEU A 1 272 ? -5.677 -21.111 -11.182 1.00 77.69 272 LEU A CA 1
ATOM 2051 C C . LEU A 1 272 ? -6.823 -21.202 -12.201 1.00 77.69 272 LEU A C 1
ATOM 2053 O O . LEU A 1 272 ? -7.868 -20.582 -12.008 1.00 77.69 272 LEU A O 1
ATOM 2057 N N . VAL A 1 273 ? -6.646 -21.990 -13.266 1.00 81.62 273 VAL A N 1
ATOM 2058 C CA . VAL A 1 273 ? -7.668 -22.187 -14.307 1.00 81.62 273 VAL A CA 1
ATOM 2059 C C . VAL A 1 273 ? -8.891 -22.916 -13.754 1.00 81.62 273 VAL A C 1
ATOM 2061 O O . VAL A 1 273 ? -10.015 -22.511 -14.037 1.00 81.62 273 VAL A O 1
ATOM 2064 N N . GLN A 1 274 ? -8.696 -23.961 -12.945 1.00 82.94 274 GLN A N 1
ATOM 2065 C CA . GLN A 1 274 ? -9.795 -24.691 -12.304 1.00 82.94 274 GLN A CA 1
ATOM 2066 C C . GLN A 1 274 ? -10.620 -23.781 -11.395 1.00 82.94 274 GLN A C 1
ATOM 2068 O O . GLN A 1 274 ? -11.847 -23.836 -11.418 1.00 82.94 274 GLN A O 1
ATOM 2073 N N . LYS A 1 275 ? -9.948 -22.917 -10.633 1.00 76.88 275 LYS A N 1
ATOM 2074 C CA . LYS A 1 275 ? -10.606 -21.960 -9.751 1.00 76.88 275 LYS A CA 1
ATOM 2075 C C . LYS A 1 275 ? -11.383 -20.903 -10.531 1.00 76.88 275 LYS A C 1
ATOM 2077 O O . LYS A 1 275 ? -12.561 -20.703 -10.267 1.00 76.88 275 LYS A O 1
ATOM 2082 N N . ALA A 1 276 ? -10.761 -20.312 -11.553 1.00 76.44 276 ALA A N 1
ATOM 2083 C CA . ALA A 1 276 ? -11.437 -19.366 -12.435 1.00 76.44 276 ALA A CA 1
ATOM 2084 C C . ALA A 1 276 ? -12.668 -19.996 -13.104 1.00 76.44 276 ALA A C 1
ATOM 2086 O O . ALA A 1 276 ? -13.710 -19.355 -13.191 1.00 76.44 276 ALA A O 1
ATOM 2087 N N . ALA A 1 277 ? -12.581 -21.259 -13.534 1.00 78.00 277 ALA A N 1
ATOM 2088 C CA . ALA A 1 277 ? -13.713 -21.982 -14.101 1.00 78.00 277 ALA A CA 1
ATOM 2089 C C . ALA A 1 277 ? -14.838 -22.199 -13.076 1.00 78.00 277 ALA A C 1
ATOM 2091 O O . ALA A 1 277 ? -15.993 -21.983 -13.422 1.00 78.00 277 ALA A O 1
ATOM 2092 N N . ALA A 1 278 ? -14.520 -22.567 -11.830 1.00 76.25 278 ALA A N 1
ATOM 2093 C CA . ALA A 1 278 ? -15.510 -22.746 -10.765 1.00 76.25 278 ALA A CA 1
ATOM 2094 C C . ALA A 1 278 ? -16.256 -21.445 -10.418 1.00 76.25 278 ALA A C 1
ATOM 2096 O O . ALA A 1 278 ? -17.466 -21.479 -10.215 1.00 76.25 278 ALA A O 1
ATOM 2097 N N . ASP A 1 279 ? -15.560 -20.305 -10.430 1.00 68.62 279 ASP A N 1
ATOM 2098 C CA . ASP A 1 279 ? -16.151 -18.984 -10.169 1.00 68.62 279 ASP A CA 1
ATOM 2099 C C . ASP A 1 279 ? -16.982 -18.450 -11.359 1.00 68.62 279 ASP A C 1
ATOM 2101 O O . ASP A 1 279 ? -17.766 -17.514 -11.206 1.00 68.62 279 ASP A O 1
ATOM 2105 N N . SER A 1 280 ? -16.810 -19.031 -12.555 1.00 60.88 280 SER A N 1
ATOM 2106 C CA . SER A 1 280 ? -17.473 -18.616 -13.804 1.00 60.88 280 SER A CA 1
ATOM 2107 C C . SER A 1 280 ? -18.755 -19.394 -14.125 1.00 60.88 280 SER A C 1
ATOM 2109 O O . SER A 1 280 ? -19.412 -19.077 -15.120 1.00 60.88 280 SER A O 1
ATOM 2111 N N . VAL A 1 281 ? -19.095 -20.433 -13.353 1.00 45.09 281 VAL A N 1
ATOM 2112 C CA . VAL A 1 281 ? -20.329 -21.210 -13.553 1.00 45.09 281 VAL A CA 1
ATOM 2113 C C . VAL A 1 281 ? -21.466 -20.544 -12.759 1.00 45.09 281 VAL A C 1
ATOM 2115 O O . VAL A 1 281 ? -21.338 -20.442 -11.540 1.00 45.09 281 VAL A O 1
ATOM 2118 N N . PRO A 1 282 ? -22.541 -20.069 -13.424 1.00 46.97 282 PRO A N 1
ATOM 2119 C CA . PRO A 1 282 ? -23.698 -19.444 -12.773 1.00 46.97 282 PRO A CA 1
ATOM 2120 C C . PRO A 1 282 ? -24.469 -20.372 -11.831 1.00 46.97 282 PRO A C 1
ATOM 2122 O O . PRO A 1 282 ? -24.553 -21.586 -12.135 1.00 46.97 282 PRO A O 1
#

Foldseek 3Di:
DVLLVVVVVVLVVVVADEDPVNSVVLVVLLVLVVLAPPNDSVVSSVVQVVQLVVQQCVVQVVVPPPSVPHRYRDPSSGPQQPLLDVDDLLVLLVPDLALVQCLSVVLVVLVVVLVVCVVVVHALQPSDFAAEEADDPPLCQVVSLLSVQSSCVNSPLFSHSDEQEEELVQLFDPDPPSNLVSLVVSCNNQGRTEYEYEPLLNLLDDPRSVVNVVSNLVVCPDPSNGRSRYHYYYYYHDVSVVVSCVSDVSCCVRHPHYTYRYDDDPVSVVVVVVVVVVVPDD

Solvent-accessible surface area (backbone atoms only — not comparable to full-atom values): 15015 Å² total; per-residue (Å²): 109,69,70,60,53,52,51,54,52,50,30,55,74,73,66,34,47,71,45,68,70,48,55,51,53,54,51,55,54,49,58,49,41,61,24,33,75,89,61,44,76,65,60,54,49,51,51,54,50,51,44,25,50,52,39,39,51,50,51,34,66,73,60,63,72,86,48,77,72,67,40,67,57,50,72,86,19,48,67,73,56,87,74,54,57,101,60,66,65,68,56,70,45,75,74,55,84,70,42,76,31,52,55,62,59,52,52,51,52,51,49,52,54,51,54,50,32,57,76,70,71,46,85,62,32,86,74,53,63,20,34,37,42,26,31,63,90,89,51,47,66,71,63,49,51,44,48,47,20,43,42,37,23,49,75,54,62,21,65,35,45,51,66,39,78,51,37,20,63,72,29,33,40,98,50,92,71,42,9,45,51,45,38,50,54,53,49,51,71,12,34,7,16,20,34,37,27,38,51,31,42,46,25,60,42,68,76,42,11,42,47,20,43,53,45,50,59,53,48,52,69,35,85,59,29,29,57,31,20,32,37,45,34,41,24,28,47,54,70,52,41,49,54,30,46,71,76,33,70,77,45,62,80,52,44,69,41,81,37,49,32,37,74,75,48,75,66,56,51,50,54,52,51,53,49,54,52,62,76,66,58,131

InterPro domains:
  IPR000641 CbxX/CfxQ [PR00819] (130-145)
  IPR000641 CbxX/CfxQ [PR00819] (168-182)
  IPR000641 CbxX/CfxQ [PR00819] (182-201)
  IPR000641 CbxX/CfxQ [PR00819] (233-250)
  IPR000641 CbxX/CfxQ [PR00819] (250-269)
  IPR003593 AAA+ ATPase domain [SM00382] (127-263)
  IPR003959 ATPase, AAA-type, core [PF00004] (132-262)
  IPR027417 P-loop containing nucleoside triphosphate hydrolase [G3DSA:3.40.50.300] (90-262)
  IPR027417 P-loop containing nucleoside triphosphate hydrolase [SSF52540] (94-278)
  IPR041627 CbbX, AAA lid domain [PF17866] (1-67)
  IPR050773 CbxX/CfxQ RuBisCO activation and ESX secretion [PTHR43392] (115-277)

Organism: NCBI:txid1486929

Mean predicted aligned error: 11.66 Å

Nearest PDB structures (foldseek):
  3syk-assembly1_A  TM=8.179E-01  e=1.954E-13  Cereibacter sphaeroides
  3syl-assembly1_B  TM=7.863E-01  e=2.179E-13  Cereibacter sphaeroides
  2qp9-assembly1_X  TM=7.655E-01  e=4.701E-06  Saccharomyces cerevisiae
  4d82-assembly3_C  TM=6.942E-01  e=2.187E-06  Metallosphaera sedula
  7tjf-assembly1_A  TM=5.315E-01  e=6.383E-03  Saccharomyces cerevisiae

Radius of gyration: 21.94 Å; Cα contacts (8 Å, |Δi|>4): 413; chains: 1; bounding box: 60×47×48 Å

pLDDT: mean 81.13, std 11.68, range [40.88, 98.25]

Secondary structure (DSSP, 8-state):
-HHHHHHHHHHHHTT-B--HHHHHHHHHHHHHHTTSTT--HHHHHHHHHHHHHHHHHHHHHHT-SSGGG--B--GGGS-PPTT--SS-GGGGGTT---SS--HHHHHHHHHHHHHHHHHTT--STTT--EEEEEE-TTSSHHHHHHHHHHHHHHTTSSS---EEEEEHHHH--SSTTHHHHHHHHHHHHHTTSEEEEETGGGGGSHHHHHHHHHHHHHHTTSTTTTTTTSEEEEEE-HHHHHHHHHH-HHHHTTEEEEEEEPPPPHHHHHHHHHHHHHHT--

Sequence (282 aa):
DELLAILTRKARADGVHLPWQVKVAIVDRLAKRRALPHFGNAGALMTAWSDVKRQHSARLLAGGGDGALDRNVSLVDLPQRDGAAAGDPLSLLDDLVDTGSGLGSHMRELAARVRLRQREGRPLSDLIGHFIFTGAPGTGKTVSARKLAALLHSFGVLATDHVEVTSGNDLTGEYVGQSKTKVGEVMSRARGGVLFVDEAYALGGGPYGVEAMEKLLGMLTEPEYMDGKTVVVLAGYKDEMHRMLDANVGLKSRFTEFVHFGDWSPKQCTELVQKAAADSVP